Protein AF-A0A4Q2URG7-F1 (afdb_monomer_lite)

Structure (mmCIF, N/CA/C/O backbone):
data_AF-A0A4Q2URG7-F1
#
_entry.id   AF-A0A4Q2URG7-F1
#
loop_
_atom_site.group_PDB
_atom_site.id
_atom_site.type_symbol
_atom_site.label_atom_id
_atom_site.label_alt_id
_atom_site.label_comp_id
_atom_site.label_asym_id
_atom_site.label_entity_id
_atom_site.label_seq_id
_atom_site.pdbx_PDB_ins_code
_atom_site.Cartn_x
_atom_site.Cartn_y
_atom_site.Cartn_z
_atom_site.occupancy
_atom_site.B_iso_or_equiv
_atom_site.auth_seq_id
_atom_site.auth_comp_id
_atom_site.auth_asym_id
_atom_site.auth_atom_id
_atom_site.pdbx_PDB_model_num
ATOM 1 N N . MET A 1 1 ? 19.816 14.608 73.045 1.00 40.72 1 MET A N 1
ATOM 2 C CA . MET A 1 1 ? 19.008 15.229 71.976 1.00 40.72 1 MET A CA 1
ATOM 3 C C . MET A 1 1 ? 19.122 14.355 70.738 1.00 40.72 1 MET A C 1
ATOM 5 O O . MET A 1 1 ? 20.159 14.376 70.093 1.00 40.72 1 MET A O 1
ATOM 9 N N . THR A 1 2 ? 18.109 13.539 70.454 1.00 40.75 2 THR A N 1
ATOM 10 C CA . THR A 1 2 ? 17.914 12.927 69.133 1.00 40.75 2 THR A CA 1
ATOM 11 C C . THR A 1 2 ? 16.862 13.770 68.406 1.00 40.75 2 THR A C 1
ATOM 13 O O . THR A 1 2 ? 15.849 14.147 68.989 1.00 40.75 2 THR A O 1
ATOM 16 N N . LEU A 1 3 ? 17.168 14.179 67.174 1.00 52.75 3 LEU A N 1
ATOM 17 C CA . LEU A 1 3 ? 16.535 15.287 66.443 1.00 52.75 3 LEU A CA 1
ATOM 18 C C . LEU A 1 3 ? 15.201 14.921 65.756 1.00 52.75 3 LEU A C 1
ATOM 20 O O . LEU A 1 3 ? 14.764 15.618 64.849 1.00 52.75 3 LEU A O 1
ATOM 24 N N . ASN A 1 4 ? 14.522 13.849 66.160 1.00 54.97 4 ASN A N 1
ATOM 25 C CA . ASN A 1 4 ? 13.266 13.445 65.527 1.00 54.97 4 ASN A CA 1
ATOM 26 C C . ASN A 1 4 ? 12.273 13.011 66.607 1.00 54.97 4 ASN A C 1
ATOM 28 O O . ASN A 1 4 ? 12.311 11.885 67.096 1.00 54.97 4 ASN A O 1
ATOM 32 N N . GLY A 1 5 ? 11.403 13.945 66.994 1.00 55.88 5 GLY A N 1
ATOM 33 C CA . GLY A 1 5 ? 10.311 13.721 67.933 1.00 55.88 5 GLY A CA 1
ATOM 34 C C . GLY A 1 5 ? 9.195 12.887 67.313 1.00 55.88 5 GLY A C 1
ATOM 35 O O . GLY A 1 5 ? 8.235 13.441 66.790 1.00 55.88 5 GLY A O 1
ATOM 36 N N . TYR A 1 6 ? 9.312 11.566 67.408 1.00 57.25 6 TYR A N 1
ATOM 37 C CA . TYR A 1 6 ? 8.167 10.671 67.287 1.00 57.25 6 TYR A CA 1
ATOM 38 C C . TYR A 1 6 ? 7.712 10.264 68.686 1.00 57.25 6 TYR A C 1
ATOM 40 O O . TYR A 1 6 ? 8.489 9.737 69.483 1.00 57.25 6 TYR A O 1
ATOM 48 N N . ALA A 1 7 ? 6.452 10.564 68.992 1.00 55.00 7 ALA A N 1
ATOM 49 C CA . ALA A 1 7 ? 5.766 10.005 70.141 1.00 55.00 7 ALA A CA 1
ATOM 50 C C . ALA A 1 7 ? 5.649 8.491 69.932 1.00 55.00 7 ALA A C 1
ATOM 52 O O . ALA A 1 7 ? 5.245 8.043 68.859 1.00 55.00 7 ALA A O 1
ATOM 53 N N . ASN A 1 8 ? 6.033 7.718 70.946 1.00 54.28 8 ASN A N 1
ATOM 54 C CA . ASN A 1 8 ? 5.824 6.277 70.978 1.00 54.28 8 ASN A CA 1
ATOM 55 C C . ASN A 1 8 ? 4.315 6.036 71.103 1.00 54.28 8 ASN A C 1
ATOM 57 O O . ASN A 1 8 ? 3.786 6.010 72.213 1.00 54.28 8 ASN A O 1
ATOM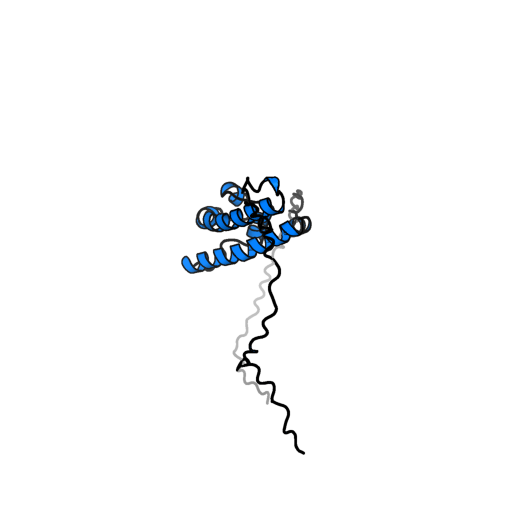 61 N N . ASP A 1 9 ? 3.619 5.958 69.970 1.00 57.19 9 ASP A N 1
ATOM 62 C CA . ASP A 1 9 ? 2.229 5.526 69.952 1.00 57.19 9 ASP A CA 1
ATOM 63 C C . ASP A 1 9 ? 2.206 4.034 70.297 1.00 57.19 9 ASP A C 1
ATOM 65 O O . ASP A 1 9 ? 2.971 3.242 69.741 1.00 57.19 9 ASP A O 1
ATOM 69 N N . GLY A 1 10 ? 1.403 3.680 71.296 1.00 56.03 10 GLY A N 1
ATOM 70 C CA . GLY A 1 10 ? 1.386 2.383 71.973 1.00 56.03 10 GLY A CA 1
ATOM 71 C C . GLY A 1 10 ? 0.781 1.259 71.137 1.00 56.03 10 GLY A C 1
ATOM 72 O O . GLY A 1 10 ? -0.077 0.528 71.622 1.00 56.03 10 GLY A O 1
ATOM 73 N N . PHE A 1 11 ? 1.218 1.102 69.891 1.00 46.59 11 PHE A N 1
ATOM 74 C CA . PHE A 1 11 ? 0.839 -0.015 69.040 1.00 46.59 11 PHE A CA 1
ATOM 75 C C . PHE A 1 11 ? 1.787 -1.195 69.282 1.00 46.59 11 PHE A C 1
ATOM 77 O O . PHE A 1 11 ? 2.662 -1.510 68.478 1.00 46.59 11 PHE A O 1
ATOM 84 N N . MET A 1 12 ? 1.625 -1.840 70.438 1.00 59.09 12 MET A N 1
ATOM 85 C CA . MET A 1 12 ? 2.070 -3.220 70.609 1.00 59.09 12 MET A CA 1
ATOM 86 C C . MET A 1 12 ? 1.059 -4.112 69.887 1.00 59.09 12 MET A C 1
ATOM 88 O O . MET A 1 12 ? -0.036 -4.349 70.394 1.00 59.09 12 MET A O 1
ATOM 92 N N . VAL A 1 13 ? 1.418 -4.593 68.695 1.00 58.19 13 VAL A N 1
ATOM 93 C CA . VAL A 1 13 ? 0.766 -5.779 68.130 1.00 58.19 13 VAL A CA 1
ATOM 94 C C . VAL A 1 13 ? 1.187 -6.940 69.010 1.00 58.19 13 VAL A C 1
ATOM 96 O O . VAL A 1 13 ? 2.374 -7.243 69.110 1.00 58.19 13 VAL A O 1
ATOM 99 N N . HIS A 1 14 ? 0.221 -7.535 69.699 1.00 52.78 14 HIS A N 1
ATOM 100 C CA . HIS A 1 14 ? 0.425 -8.799 70.379 1.00 52.78 14 HIS A CA 1
ATOM 101 C C . HIS A 1 14 ? 0.690 -9.840 69.291 1.00 52.78 14 HIS A C 1
ATOM 103 O O . HIS A 1 14 ? -0.207 -10.124 68.498 1.00 52.78 14 HIS A O 1
ATOM 109 N N . ASP A 1 15 ? 1.922 -10.341 69.218 1.00 56.88 15 ASP A N 1
ATOM 110 C CA . ASP A 1 15 ? 2.226 -11.511 68.404 1.00 56.88 15 ASP A CA 1
ATOM 111 C C . ASP A 1 15 ? 1.505 -12.682 69.070 1.00 56.88 15 ASP A C 1
ATOM 113 O O . ASP A 1 15 ? 1.796 -13.091 70.194 1.00 56.88 15 ASP A O 1
ATOM 117 N N . ASN A 1 16 ? 0.395 -13.038 68.452 1.00 48.81 16 ASN A N 1
ATOM 118 C CA . ASN A 1 16 ? -0.461 -14.142 68.802 1.00 48.81 16 ASN A CA 1
ATOM 119 C C . ASN A 1 16 ? 0.103 -15.330 68.020 1.00 48.81 16 ASN A C 1
ATOM 121 O O . ASN A 1 16 ? -0.027 -15.377 66.798 1.00 48.81 16 ASN A O 1
ATOM 125 N N . GLU A 1 17 ? 0.790 -16.212 68.742 1.00 55.56 17 GLU A N 1
ATOM 126 C CA . GLU A 1 17 ? 1.280 -17.503 68.273 1.00 55.56 17 GLU A CA 1
ATOM 127 C C . GLU A 1 17 ? 0.101 -18.387 67.839 1.00 55.56 17 GLU A C 1
ATOM 129 O O . GLU A 1 17 ? -0.375 -19.228 68.599 1.00 55.56 17 GLU A O 1
ATOM 134 N N . ASP A 1 18 ? -0.348 -18.220 66.599 1.00 55.59 18 ASP A N 1
ATOM 135 C CA . ASP A 1 18 ? -1.142 -19.224 65.904 1.00 55.59 18 ASP A CA 1
ATOM 136 C C . ASP A 1 18 ? -0.203 -19.965 64.943 1.00 55.59 18 ASP A C 1
ATOM 138 O O . ASP A 1 18 ? 0.069 -19.529 63.821 1.00 55.59 18 ASP A O 1
ATOM 142 N N . GLU A 1 19 ? 0.334 -21.096 65.414 1.00 60.06 19 GLU A N 1
ATOM 143 C CA . GLU A 1 19 ? 0.993 -22.117 64.595 1.00 60.06 19 GLU A CA 1
ATOM 144 C C . GLU A 1 19 ? -0.033 -22.762 63.643 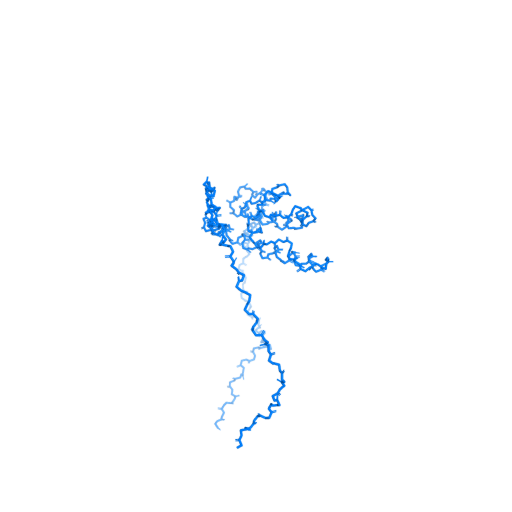1.00 60.06 19 GLU A C 1
ATOM 146 O O . GLU A 1 19 ? -0.425 -23.922 63.785 1.00 60.06 19 GLU A O 1
ATOM 151 N N . GLU A 1 20 ? -0.509 -22.002 62.658 1.00 55.84 20 GLU A N 1
ATOM 152 C CA . GLU A 1 20 ? -1.326 -22.533 61.576 1.00 55.84 20 GLU A CA 1
ATOM 153 C C . GLU A 1 20 ? -0.383 -23.188 60.557 1.00 55.84 20 GLU A C 1
ATOM 155 O O . GLU A 1 20 ? 0.242 -22.541 59.714 1.00 55.84 20 GLU A O 1
ATOM 160 N N . ALA A 1 21 ? -0.219 -24.504 60.706 1.00 64.25 21 ALA A N 1
ATOM 161 C CA . ALA A 1 21 ? 0.510 -25.361 59.785 1.00 64.25 21 ALA A CA 1
ATOM 162 C C . ALA A 1 21 ? -0.044 -25.192 58.360 1.00 64.25 21 ALA A C 1
ATOM 164 O O . ALA A 1 21 ? -1.065 -25.774 57.996 1.00 64.25 21 ALA A O 1
ATOM 165 N N . ILE A 1 22 ? 0.636 -24.375 57.555 1.00 54.75 22 ILE A N 1
ATOM 166 C CA . ILE A 1 22 ? 0.357 -24.225 56.130 1.00 54.75 22 ILE A CA 1
ATOM 167 C C . ILE A 1 22 ? 0.604 -25.565 55.431 1.00 54.75 22 ILE A C 1
ATOM 169 O O . ILE A 1 22 ? 1.737 -26.025 55.298 1.00 54.75 22 ILE A O 1
ATOM 173 N N . GLU A 1 23 ? -0.479 -26.214 55.018 1.00 67.75 23 GLU A N 1
ATOM 174 C CA . GLU A 1 23 ? -0.438 -27.438 54.224 1.00 67.75 23 GLU A CA 1
ATOM 175 C C . GLU A 1 23 ? 0.336 -27.163 52.920 1.00 67.75 23 GLU A C 1
ATOM 177 O O . GLU A 1 23 ? 0.052 -26.205 52.195 1.00 67.75 23 GLU A O 1
ATOM 182 N N . GLU A 1 24 ? 1.378 -27.957 52.669 1.00 66.38 24 GLU A N 1
ATOM 183 C CA . GLU A 1 24 ? 2.316 -27.759 51.563 1.00 66.38 24 GLU A CA 1
ATOM 184 C C . GLU A 1 24 ? 1.577 -27.815 50.214 1.00 66.38 24 GLU A C 1
ATOM 186 O O . GLU A 1 24 ? 0.847 -28.764 49.916 1.00 66.38 24 GLU A O 1
ATOM 191 N N . LEU A 1 25 ? 1.735 -26.762 49.404 1.00 66.06 25 LEU A N 1
ATOM 192 C CA . LEU A 1 25 ? 1.061 -26.624 48.112 1.00 66.06 25 LEU A CA 1
ATOM 193 C C . LEU A 1 25 ? 1.416 -27.797 47.177 1.00 66.06 25 LEU A C 1
ATOM 195 O O . LEU A 1 25 ? 2.572 -28.223 47.146 1.00 66.06 25 LEU A O 1
ATOM 199 N N . PRO A 1 26 ? 0.464 -28.300 46.367 1.00 67.19 26 PRO A N 1
ATOM 200 C CA . PRO A 1 26 ? 0.730 -29.409 45.460 1.00 67.19 26 PRO A CA 1
ATOM 201 C C . PRO A 1 26 ? 1.806 -29.038 44.435 1.00 67.19 26 PRO A C 1
ATOM 203 O O . PRO A 1 26 ? 1.732 -27.992 43.786 1.00 67.19 26 PRO A O 1
ATOM 206 N N . ASP A 1 27 ? 2.777 -29.939 44.274 1.00 66.06 27 ASP A N 1
ATOM 207 C CA . ASP A 1 27 ? 3.917 -29.775 43.376 1.00 66.06 27 ASP A CA 1
ATOM 208 C C . ASP A 1 27 ? 3.448 -29.499 41.937 1.00 66.06 27 ASP A C 1
ATOM 210 O O . ASP A 1 27 ? 2.611 -30.211 41.363 1.00 66.06 27 ASP A O 1
ATOM 214 N N . HIS A 1 28 ? 3.950 -28.406 41.362 1.00 61.78 28 HIS A N 1
ATOM 215 C CA . HIS A 1 28 ? 3.511 -27.906 40.068 1.00 61.78 28 HIS A CA 1
ATOM 216 C C . HIS A 1 28 ? 3.974 -28.851 38.962 1.00 61.78 28 HIS A C 1
ATOM 218 O O . HIS A 1 28 ? 5.104 -28.788 38.482 1.00 61.78 28 HIS A O 1
ATOM 224 N N . GLN A 1 29 ? 3.061 -29.702 38.50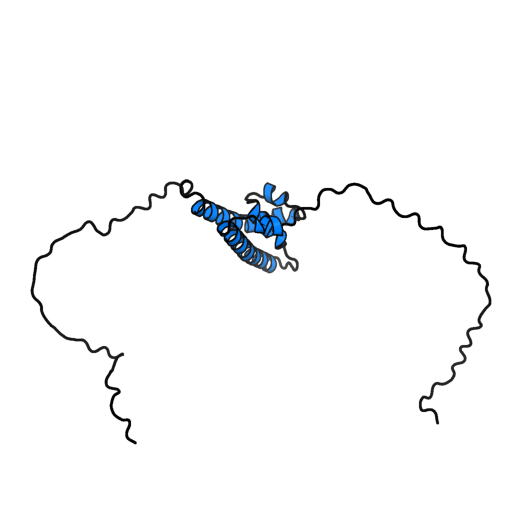0 1.00 66.88 29 GLN A N 1
ATOM 225 C CA . GLN A 1 29 ? 3.291 -30.542 37.337 1.00 66.88 29 GLN A CA 1
ATOM 226 C C . GLN A 1 29 ? 3.627 -29.646 36.125 1.00 66.88 29 GLN A C 1
ATOM 228 O O . GLN A 1 29 ? 2.792 -28.828 35.722 1.00 66.88 29 GLN A O 1
ATOM 233 N N . PRO A 1 30 ? 4.827 -29.756 35.521 1.00 64.06 30 PRO A N 1
ATOM 234 C CA . PRO A 1 30 ? 5.195 -28.899 34.407 1.00 64.06 30 PRO A CA 1
ATOM 235 C C . PRO A 1 30 ? 4.259 -29.177 33.230 1.00 64.06 30 PRO A C 1
ATOM 237 O O . PRO A 1 30 ? 4.114 -30.315 32.772 1.00 64.06 30 PRO A O 1
ATOM 240 N N . LEU A 1 31 ? 3.608 -28.117 32.747 1.00 60.59 31 LEU A N 1
ATOM 241 C CA . LEU A 1 31 ? 2.784 -28.144 31.546 1.00 60.59 31 LEU A CA 1
ATOM 242 C C . LEU A 1 31 ? 3.619 -28.723 30.400 1.00 60.59 31 LEU A C 1
ATOM 244 O O . LEU A 1 31 ? 4.608 -28.129 29.971 1.00 60.59 31 LEU A O 1
ATOM 248 N N . LYS A 1 32 ? 3.219 -29.903 29.912 1.00 63.94 32 LYS A N 1
ATOM 249 C CA . LYS A 1 32 ? 3.792 -30.511 28.709 1.00 63.94 32 LYS A CA 1
ATOM 250 C C . LYS A 1 32 ? 3.706 -29.482 27.586 1.00 63.94 32 LYS A C 1
ATOM 252 O O . LYS A 1 32 ? 2.611 -29.062 27.211 1.00 63.94 32 LYS A O 1
ATOM 257 N N . SER A 1 33 ? 4.859 -29.066 27.073 1.00 62.81 33 SER A N 1
ATOM 258 C CA . SER A 1 33 ? 4.933 -28.154 25.940 1.00 62.81 33 SER A CA 1
ATOM 259 C C . SER A 1 33 ? 4.173 -28.768 24.759 1.00 62.81 33 SER A C 1
ATOM 261 O O . SER A 1 33 ? 4.375 -29.948 24.448 1.00 62.81 33 SER A O 1
ATOM 263 N N . PRO A 1 34 ? 3.269 -28.025 24.093 1.00 60.09 34 PRO A N 1
ATOM 264 C CA . PRO A 1 34 ? 2.647 -28.524 22.881 1.00 60.09 34 PRO A CA 1
ATOM 265 C C . PRO A 1 34 ? 3.734 -28.700 21.818 1.00 60.09 34 PRO A C 1
ATOM 267 O O . PRO A 1 34 ? 4.217 -27.747 21.208 1.00 60.09 34 PRO A O 1
ATOM 270 N N . SER A 1 35 ? 4.126 -29.957 21.613 1.00 65.12 35 SER A N 1
ATOM 271 C CA . SER A 1 35 ? 4.922 -30.410 20.479 1.00 65.12 35 SER A CA 1
ATOM 272 C C . SER A 1 35 ? 4.098 -30.244 19.206 1.00 65.12 35 SER A C 1
ATOM 274 O O . SER A 1 35 ? 3.352 -31.124 18.776 1.00 65.12 35 SER A O 1
ATOM 276 N N . ARG A 1 36 ? 4.200 -29.057 18.624 1.00 58.62 36 ARG A N 1
ATOM 277 C CA . ARG A 1 36 ? 4.094 -28.825 17.188 1.00 58.62 36 ARG A CA 1
ATOM 278 C C . ARG A 1 36 ? 4.642 -27.434 16.961 1.00 58.62 36 ARG A C 1
ATOM 280 O O . ARG A 1 36 ? 3.997 -26.460 17.319 1.00 58.62 36 ARG A O 1
ATOM 287 N N . SER A 1 37 ? 5.835 -27.346 16.395 1.00 59.44 37 SER A N 1
ATOM 288 C CA . SER A 1 37 ? 6.295 -26.138 15.731 1.00 59.44 37 SER A CA 1
ATOM 289 C C . SER A 1 37 ? 5.646 -26.108 14.343 1.00 59.44 37 SER A C 1
ATOM 291 O O . SER A 1 37 ? 6.049 -26.872 13.464 1.00 59.44 37 SER A O 1
ATOM 293 N N . PRO A 1 38 ? 4.641 -25.253 14.075 1.00 59.00 38 PRO A N 1
ATOM 294 C CA . PRO A 1 38 ? 4.528 -24.732 12.724 1.00 59.00 38 PRO A CA 1
ATOM 295 C C . PRO A 1 38 ? 5.834 -23.973 12.482 1.00 59.00 38 PRO A C 1
ATOM 297 O O . PRO A 1 38 ? 6.269 -23.222 13.358 1.00 59.00 38 PRO A O 1
ATOM 300 N N . GLY A 1 39 ? 6.497 -24.217 11.350 1.00 55.53 39 GLY A N 1
ATOM 301 C CA . GLY A 1 39 ? 7.721 -23.502 10.993 1.00 55.53 39 GLY A CA 1
ATOM 302 C C . GLY A 1 39 ? 7.564 -22.009 11.279 1.00 55.53 39 GLY A C 1
ATOM 303 O O . GLY A 1 39 ? 6.508 -21.437 10.998 1.00 55.53 39 GLY A O 1
ATOM 304 N N . LEU A 1 40 ? 8.581 -21.422 11.918 1.00 61.09 40 LEU A N 1
ATOM 305 C CA . LEU A 1 40 ? 8.608 -20.005 12.275 1.00 61.09 40 LEU A CA 1
ATOM 306 C C . LEU A 1 40 ? 8.086 -19.186 11.086 1.00 61.09 40 LEU A C 1
ATOM 308 O O . LEU A 1 40 ? 8.587 -19.381 9.975 1.00 61.09 40 LEU A O 1
ATOM 312 N N . PRO A 1 41 ? 7.079 -18.313 11.276 1.00 58.03 41 PRO A N 1
ATOM 313 C CA . PRO A 1 41 ? 6.608 -17.469 10.192 1.00 58.03 41 PRO A CA 1
ATOM 314 C C . PRO A 1 41 ? 7.808 -16.694 9.652 1.00 58.03 41 PRO A C 1
ATOM 316 O O . PRO A 1 41 ? 8.501 -16.017 10.417 1.00 58.03 41 PRO A O 1
ATOM 319 N N . ILE A 1 42 ? 8.077 -16.849 8.351 1.00 57.94 42 ILE A N 1
ATOM 320 C CA . ILE A 1 42 ? 9.176 -16.155 7.683 1.00 57.94 42 ILE A CA 1
ATOM 321 C C . ILE A 1 42 ? 8.993 -14.669 7.998 1.00 57.94 42 ILE A C 1
ATOM 323 O O . ILE A 1 42 ? 7.913 -14.120 7.748 1.00 57.94 42 ILE A O 1
ATOM 327 N N . PRO A 1 43 ? 9.985 -14.014 8.620 1.00 63.94 43 PRO A N 1
ATOM 328 C CA . PRO A 1 43 ? 9.843 -12.612 8.938 1.00 63.94 43 PRO A CA 1
ATOM 329 C C . PRO A 1 43 ? 9.683 -11.864 7.616 1.00 63.94 43 PRO A C 1
ATOM 331 O O . PRO A 1 43 ? 10.484 -12.028 6.705 1.00 63.94 43 PRO A O 1
ATOM 334 N N . ILE A 1 44 ? 8.664 -11.018 7.511 1.00 63.75 44 ILE A N 1
ATOM 335 C CA . ILE A 1 44 ? 8.407 -10.176 6.329 1.00 63.75 44 ILE A CA 1
ATOM 336 C C . ILE A 1 44 ? 9.632 -9.347 5.893 1.00 63.75 44 ILE A C 1
ATOM 338 O O . ILE A 1 44 ? 9.745 -8.941 4.743 1.00 63.75 44 ILE A O 1
ATOM 342 N N . SER A 1 45 ? 10.576 -9.106 6.808 1.00 60.94 45 SER A N 1
ATOM 343 C CA . SER A 1 45 ? 11.848 -8.448 6.521 1.00 60.94 45 SER A CA 1
ATOM 344 C C . SER A 1 45 ? 12.814 -9.319 5.715 1.00 60.94 45 SER A C 1
ATOM 346 O O . SER A 1 45 ? 13.690 -8.764 5.064 1.00 60.94 45 SER A O 1
ATOM 348 N N . ALA A 1 46 ? 12.680 -10.647 5.748 1.00 62.34 46 ALA A N 1
ATOM 349 C CA . ALA A 1 46 ? 13.387 -11.559 4.854 1.00 62.34 46 ALA A CA 1
ATOM 350 C C . ALA A 1 46 ? 12.778 -11.515 3.448 1.00 62.34 46 ALA A C 1
ATOM 352 O O . ALA A 1 46 ? 13.518 -11.312 2.494 1.00 62.34 46 ALA A O 1
ATOM 353 N N . GLU A 1 47 ? 11.443 -11.548 3.325 1.00 66.50 47 GLU A N 1
ATOM 354 C CA . GLU A 1 47 ? 10.785 -11.381 2.018 1.00 66.50 47 GLU A CA 1
ATOM 355 C C . GLU A 1 47 ? 11.165 -10.047 1.363 1.00 66.50 47 GLU A C 1
ATOM 357 O O . GLU A 1 47 ? 11.449 -10.018 0.176 1.00 66.50 47 GLU A O 1
ATOM 362 N N . LEU A 1 48 ? 11.262 -8.952 2.128 1.00 66.81 48 LEU A N 1
ATOM 363 C CA . LEU A 1 48 ? 11.725 -7.658 1.608 1.00 66.81 48 LEU A CA 1
ATOM 364 C C . LEU A 1 48 ? 13.183 -7.653 1.121 1.00 66.81 48 LEU A C 1
ATOM 366 O O . LEU A 1 48 ? 13.524 -6.842 0.259 1.00 66.81 48 LEU A O 1
ATOM 370 N N . LYS A 1 49 ? 14.049 -8.498 1.691 1.00 68.44 49 LYS A N 1
ATOM 371 C CA . LYS A 1 49 ? 15.471 -8.577 1.318 1.00 68.44 49 LYS A CA 1
ATOM 372 C C . LYS A 1 49 ? 15.689 -9.337 0.015 1.00 68.44 49 LYS A C 1
ATOM 374 O O . LYS A 1 49 ? 16.624 -9.004 -0.703 1.00 68.44 49 LYS A O 1
ATOM 379 N N . ASP A 1 50 ? 14.808 -10.282 -0.296 1.00 76.75 50 ASP A N 1
ATOM 380 C CA . ASP A 1 50 ? 14.889 -11.103 -1.508 1.00 76.75 50 ASP A CA 1
ATOM 381 C C . ASP A 1 50 ? 14.258 -10.419 -2.739 1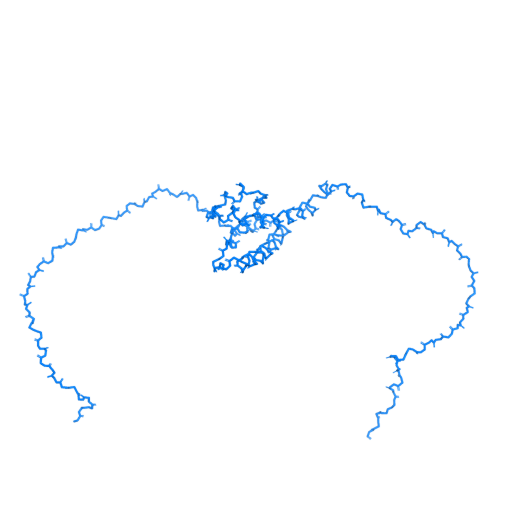.00 76.75 50 ASP A C 1
ATOM 383 O O . ASP A 1 50 ? 14.322 -10.937 -3.854 1.00 76.75 50 ASP A O 1
ATOM 387 N N . LEU A 1 51 ? 13.644 -9.242 -2.565 1.00 80.44 51 LEU A N 1
ATOM 388 C CA . LEU A 1 51 ? 13.022 -8.492 -3.657 1.00 80.44 51 LEU A CA 1
ATOM 389 C C . LEU A 1 51 ? 14.055 -7.714 -4.473 1.00 80.44 51 LEU A C 1
ATOM 391 O O . LEU A 1 51 ? 15.001 -7.134 -3.940 1.00 80.44 51 LEU A O 1
ATOM 395 N N . ASN A 1 52 ? 13.800 -7.628 -5.782 1.00 85.50 52 ASN A N 1
ATOM 396 C CA . ASN A 1 52 ? 14.563 -6.780 -6.694 1.00 85.50 52 ASN A CA 1
ATOM 397 C C . ASN A 1 52 ? 14.593 -5.321 -6.192 1.00 85.50 52 ASN A C 1
ATOM 399 O O . ASN A 1 52 ? 13.596 -4.823 -5.665 1.00 85.50 52 ASN A O 1
ATOM 403 N N . GLU A 1 53 ? 15.703 -4.617 -6.403 1.00 89.00 53 GLU A N 1
ATOM 404 C CA . GLU A 1 53 ? 15.931 -3.249 -5.920 1.00 89.00 53 GLU A CA 1
ATOM 405 C C . GLU A 1 53 ? 14.803 -2.286 -6.316 1.00 89.00 53 GLU A C 1
ATOM 407 O O . GLU A 1 53 ? 14.213 -1.631 -5.459 1.00 89.00 53 GLU A O 1
ATOM 412 N N . ILE A 1 54 ? 14.404 -2.305 -7.590 1.00 89.06 54 ILE A N 1
ATOM 413 C CA . ILE A 1 54 ? 13.297 -1.484 -8.103 1.00 89.06 54 ILE A CA 1
ATOM 414 C C . ILE A 1 54 ? 11.981 -1.820 -7.385 1.00 89.06 54 ILE A C 1
ATOM 416 O O . ILE A 1 54 ? 11.185 -0.937 -7.068 1.00 89.06 54 ILE A O 1
ATOM 420 N N . HIS A 1 55 ? 11.733 -3.104 -7.108 1.00 90.75 55 HIS A N 1
ATOM 421 C CA . HIS A 1 55 ? 10.530 -3.520 -6.394 1.00 90.75 55 HIS A CA 1
ATOM 422 C C . HIS A 1 55 ? 10.543 -3.000 -4.950 1.00 90.75 55 HIS A C 1
ATOM 424 O O . HIS A 1 55 ? 9.531 -2.483 -4.481 1.00 90.75 55 HIS A O 1
ATOM 430 N N . ARG A 1 56 ? 11.689 -3.074 -4.262 1.00 92.12 56 ARG A N 1
ATOM 431 C CA . ARG A 1 56 ? 11.863 -2.547 -2.902 1.00 92.12 56 ARG A CA 1
ATOM 432 C C . ARG A 1 56 ? 11.586 -1.044 -2.835 1.00 92.12 56 ARG A C 1
ATOM 434 O O . ARG A 1 56 ? 10.869 -0.601 -1.937 1.00 92.12 56 ARG A O 1
ATOM 441 N N . ASP A 1 57 ? 12.085 -0.270 -3.792 1.00 92.19 57 ASP A N 1
ATOM 442 C CA . ASP A 1 57 ? 11.861 1.180 -3.830 1.00 92.19 57 ASP A CA 1
ATOM 443 C C . ASP A 1 57 ? 10.393 1.534 -4.083 1.00 92.19 57 ASP A C 1
ATOM 445 O O . ASP A 1 57 ? 9.835 2.423 -3.431 1.00 92.19 57 ASP A O 1
ATOM 449 N N . ILE A 1 58 ? 9.733 0.782 -4.961 1.00 93.12 58 ILE A N 1
ATOM 450 C CA . ILE A 1 58 ? 8.299 0.913 -5.234 1.00 93.12 58 ILE A CA 1
ATOM 451 C C . ILE A 1 58 ? 7.470 0.558 -3.993 1.00 93.12 58 ILE A C 1
ATOM 453 O O . ILE A 1 58 ? 6.545 1.298 -3.653 1.00 93.12 58 ILE A O 1
ATOM 457 N N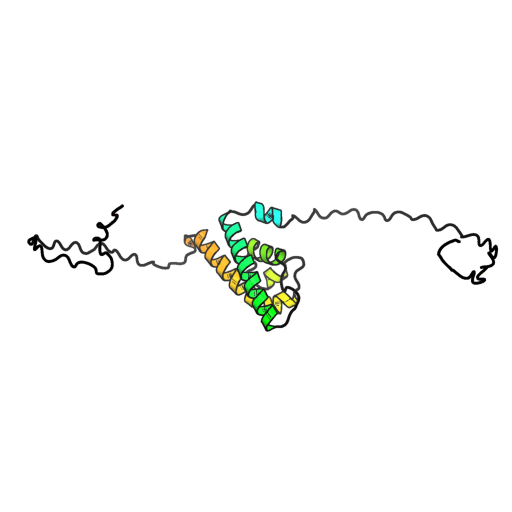 . VAL A 1 59 ? 7.819 -0.513 -3.273 1.00 94.06 59 VAL A N 1
ATOM 458 C CA . VAL A 1 59 ? 7.180 -0.887 -1.998 1.00 94.06 59 VAL A CA 1
ATOM 459 C C . VAL A 1 59 ? 7.357 0.222 -0.958 1.00 94.06 59 VAL A C 1
ATOM 461 O O . VAL A 1 59 ? 6.379 0.650 -0.344 1.00 94.06 59 VAL A O 1
ATOM 464 N N . ASN A 1 60 ? 8.573 0.748 -0.792 1.00 94.44 60 ASN A N 1
ATOM 465 C CA . ASN A 1 60 ? 8.857 1.840 0.144 1.00 94.44 60 ASN A CA 1
ATOM 466 C C . ASN A 1 60 ? 8.083 3.121 -0.209 1.00 94.44 60 ASN A C 1
ATOM 468 O O . ASN A 1 60 ? 7.551 3.800 0.676 1.00 94.44 60 ASN A O 1
ATOM 472 N N . GLY A 1 61 ? 7.995 3.443 -1.502 1.00 95.00 61 GLY A N 1
ATOM 473 C CA . GLY A 1 61 ? 7.183 4.545 -2.009 1.00 95.00 61 GLY A CA 1
ATOM 474 C C . GLY A 1 61 ? 5.706 4.365 -1.666 1.00 95.00 61 GLY A C 1
ATOM 475 O O . GLY A 1 61 ? 5.105 5.265 -1.074 1.00 95.00 61 GLY A O 1
ATOM 476 N N . PHE A 1 62 ? 5.158 3.182 -1.952 1.00 96.12 62 PHE A N 1
ATOM 477 C CA . PHE A 1 62 ? 3.775 2.844 -1.633 1.00 96.12 62 PHE A CA 1
ATOM 478 C C . PHE A 1 62 ? 3.486 2.987 -0.137 1.00 96.12 62 PHE A C 1
ATOM 480 O O . PHE A 1 62 ? 2.508 3.632 0.226 1.00 96.12 62 PHE A O 1
ATOM 487 N N . VAL A 1 63 ? 4.331 2.431 0.738 1.00 96.25 63 VAL A N 1
ATOM 488 C CA . VAL A 1 63 ? 4.124 2.487 2.197 1.00 96.25 63 VAL A CA 1
ATOM 489 C C . VAL A 1 63 ? 4.085 3.934 2.689 1.00 96.25 63 VAL A C 1
ATOM 491 O O . VAL A 1 63 ? 3.225 4.289 3.498 1.00 96.25 63 VAL A O 1
ATOM 494 N N . ARG A 1 64 ? 4.978 4.791 2.182 1.00 96.50 64 ARG A N 1
ATOM 495 C CA . ARG A 1 64 ? 5.007 6.216 2.534 1.00 96.50 64 ARG A CA 1
ATOM 496 C C . ARG A 1 64 ? 3.733 6.935 2.089 1.00 96.50 64 ARG A C 1
ATOM 498 O O . ARG A 1 64 ? 3.145 7.660 2.888 1.00 96.50 64 ARG A O 1
ATOM 505 N N . GLU A 1 65 ? 3.290 6.729 0.850 1.00 96.06 65 GLU A N 1
ATOM 506 C CA . GLU A 1 65 ? 2.064 7.362 0.347 1.00 96.06 65 GLU A CA 1
ATOM 507 C C . GLU A 1 65 ? 0.812 6.823 1.056 1.00 96.06 65 GLU A C 1
ATOM 509 O O . GLU A 1 65 ? -0.065 7.596 1.445 1.00 96.06 65 GLU A O 1
ATOM 514 N N . ALA A 1 66 ? 0.751 5.513 1.297 1.00 95.50 66 ALA A N 1
ATOM 515 C CA . ALA A 1 66 ? -0.346 4.868 2.007 1.00 95.50 66 ALA A CA 1
ATOM 516 C C . ALA A 1 66 ? -0.485 5.403 3.437 1.00 95.50 66 ALA A C 1
ATOM 518 O O . ALA A 1 66 ? -1.600 5.723 3.840 1.00 95.50 66 ALA A O 1
ATOM 519 N N . LYS A 1 67 ? 0.623 5.611 4.164 1.00 95.06 67 LYS A N 1
ATOM 520 C CA . LYS A 1 67 ? 0.611 6.260 5.489 1.00 95.06 67 LYS A CA 1
ATOM 521 C C . LYS A 1 67 ? 0.032 7.678 5.438 1.00 95.06 67 LYS A C 1
ATOM 523 O O . LYS A 1 67 ? -0.721 8.071 6.325 1.00 95.06 67 LYS A O 1
ATOM 528 N N . VAL A 1 68 ? 0.338 8.453 4.395 1.00 95.19 68 VAL A N 1
ATOM 529 C CA . VAL A 1 68 ? -0.225 9.806 4.215 1.00 95.19 68 VAL A CA 1
ATOM 530 C C . VAL A 1 68 ? -1.728 9.751 3.919 1.00 95.19 68 VAL A C 1
ATOM 532 O O . VAL A 1 68 ? -2.496 10.551 4.462 1.00 95.19 68 VAL A O 1
ATOM 535 N N . ALA A 1 69 ? -2.163 8.814 3.073 1.00 93.75 69 ALA A N 1
ATOM 536 C CA . ALA A 1 69 ? -3.579 8.604 2.776 1.00 93.75 69 ALA A CA 1
ATOM 537 C C . ALA A 1 69 ? -4.349 8.154 4.027 1.00 93.75 69 ALA A C 1
ATOM 539 O O . ALA A 1 69 ? -5.387 8.725 4.361 1.00 93.75 69 ALA A O 1
ATOM 540 N N . GLU A 1 70 ? -3.794 7.196 4.763 1.00 93.81 70 GLU A N 1
ATOM 541 C CA . GLU A 1 70 ? -4.317 6.709 6.033 1.00 93.81 70 GLU A CA 1
ATOM 542 C C . GLU A 1 70 ? -4.473 7.841 7.051 1.00 93.81 70 GLU A C 1
ATOM 544 O O . GLU A 1 70 ? -5.540 8.005 7.641 1.00 93.81 70 GLU A O 1
ATOM 549 N N . GLU A 1 71 ? -3.448 8.677 7.205 1.00 93.94 71 GLU A N 1
ATOM 550 C CA . GLU A 1 71 ? -3.474 9.821 8.111 1.00 93.94 71 GLU A CA 1
ATOM 551 C C . GLU A 1 71 ? -4.576 10.823 7.740 1.00 93.94 71 GLU A C 1
ATOM 553 O O . GLU A 1 71 ? -5.272 11.354 8.611 1.00 93.94 71 GLU A O 1
ATOM 558 N N . LYS A 1 72 ? -4.798 11.061 6.442 1.00 93.81 72 LYS A N 1
ATOM 559 C CA . LYS A 1 72 ? -5.917 11.890 5.963 1.00 93.81 72 LYS A CA 1
ATOM 560 C C . LYS A 1 72 ? -7.271 11.307 6.364 1.00 93.81 72 LYS A C 1
ATOM 562 O O . LYS A 1 72 ? -8.146 12.058 6.804 1.00 93.81 72 LYS A O 1
ATOM 567 N N . ILE A 1 73 ? -7.450 9.996 6.223 1.00 92.50 73 ILE A N 1
ATOM 568 C CA . ILE A 1 73 ? -8.685 9.306 6.622 1.00 92.50 73 ILE A CA 1
ATOM 569 C C . ILE A 1 73 ? -8.867 9.405 8.135 1.00 92.50 73 ILE A C 1
ATOM 571 O O . ILE A 1 73 ? -9.950 9.757 8.606 1.00 92.50 73 ILE A O 1
ATOM 575 N N . ARG A 1 74 ? -7.792 9.156 8.886 1.00 93.56 74 ARG A N 1
ATOM 576 C CA . ARG A 1 74 ? -7.754 9.213 10.345 1.00 93.56 74 ARG A CA 1
ATOM 577 C C . ARG A 1 74 ? -8.209 10.580 10.855 1.00 93.56 74 ARG A C 1
ATOM 579 O O . ARG A 1 74 ? -9.133 10.644 11.663 1.00 93.56 74 ARG A O 1
ATOM 586 N N . LYS A 1 75 ? -7.656 11.666 10.298 1.00 94.06 75 LYS A N 1
ATOM 587 C CA . LYS A 1 75 ? -8.069 13.049 10.601 1.00 94.06 75 LYS A CA 1
ATOM 588 C C . LYS A 1 75 ? -9.536 13.304 10.260 1.00 94.06 75 LYS A C 1
ATOM 590 O O . LYS A 1 75 ? -10.267 13.826 11.094 1.00 94.06 75 LYS A O 1
ATOM 595 N N . ARG A 1 76 ? -9.990 12.899 9.067 1.00 92.94 76 ARG A N 1
ATOM 596 C CA . ARG A 1 76 ? -11.383 13.102 8.621 1.00 92.94 76 ARG A CA 1
ATOM 597 C C . ARG A 1 76 ? -12.397 12.372 9.508 1.00 92.94 76 ARG A C 1
ATOM 599 O O . ARG A 1 76 ? -13.508 12.855 9.688 1.00 92.94 76 ARG A O 1
ATOM 606 N N . LYS A 1 77 ? -12.034 11.193 10.017 1.00 90.44 77 LYS A N 1
ATOM 607 C CA . LYS A 1 77 ? -12.907 10.326 10.822 1.00 90.44 77 LYS A CA 1
ATOM 608 C C . LYS A 1 77 ? -12.713 10.492 12.334 1.00 90.44 77 LYS A C 1
ATOM 610 O O . LYS A 1 77 ? -13.414 9.830 13.090 1.00 90.44 77 LYS A O 1
ATOM 615 N N . GLY A 1 78 ? -11.783 11.341 12.777 1.00 91.06 78 GLY A N 1
ATOM 616 C CA . GLY A 1 78 ? -11.484 11.539 14.200 1.00 91.06 78 GLY A CA 1
ATOM 617 C C . GLY A 1 78 ? -10.901 10.300 14.890 1.00 91.06 78 GLY A C 1
ATOM 618 O O . GLY A 1 78 ? -11.052 10.137 16.099 1.00 91.06 78 GLY A O 1
ATOM 619 N N . LEU A 1 79 ? -10.259 9.406 14.136 1.00 90.94 79 LEU A N 1
ATOM 620 C CA . LEU A 1 79 ? -9.694 8.172 14.678 1.00 90.94 79 LEU A CA 1
ATOM 621 C C . LEU A 1 79 ? -8.340 8.459 15.340 1.00 90.94 79 LEU A C 1
ATOM 623 O O . LEU A 1 79 ? -7.565 9.287 14.873 1.00 90.94 79 LEU A O 1
ATOM 627 N N . ARG A 1 80 ? -8.033 7.775 16.445 1.00 89.38 80 ARG A N 1
ATOM 628 C CA . ARG A 1 80 ? -6.732 7.919 17.127 1.00 89.38 80 ARG A CA 1
ATOM 629 C C . ARG A 1 80 ? -5.742 6.835 16.727 1.00 89.38 80 ARG A C 1
ATOM 631 O O . ARG A 1 80 ? -4.558 7.130 16.591 1.00 89.38 80 ARG A O 1
ATOM 638 N N . SER A 1 81 ? -6.228 5.618 16.508 1.00 88.38 81 SER A N 1
ATOM 639 C CA . SER A 1 81 ? -5.412 4.471 16.125 1.00 88.38 81 SER A CA 1
ATOM 640 C C . SER A 1 81 ? -5.126 4.439 14.619 1.00 88.38 81 SER A C 1
ATOM 642 O O . SER A 1 81 ? -5.950 4.911 13.828 1.00 88.38 81 SER A O 1
ATOM 644 N N . PRO A 1 82 ? -3.977 3.871 14.211 1.00 88.44 82 PRO A N 1
ATOM 645 C CA . PRO A 1 82 ? -3.722 3.574 12.810 1.00 88.44 82 PRO A CA 1
ATOM 646 C C . PRO A 1 82 ? -4.747 2.560 12.273 1.00 88.44 82 PRO A C 1
ATOM 648 O O . PRO A 1 82 ? -5.194 1.631 12.965 1.00 88.44 82 PRO A O 1
ATOM 651 N N . LEU A 1 83 ? -5.142 2.754 11.020 1.00 91.00 83 LEU A N 1
ATOM 652 C CA . LEU A 1 83 ? -5.975 1.832 10.262 1.00 91.00 83 LEU A CA 1
ATOM 653 C C . LEU A 1 83 ? -5.176 0.584 9.897 1.00 91.00 83 LEU A C 1
ATOM 655 O O . LEU A 1 83 ? -5.667 -0.520 10.131 1.00 91.00 83 LEU A O 1
ATOM 659 N N . PHE A 1 84 ? -3.951 0.766 9.406 1.00 93.50 84 PHE A N 1
ATOM 660 C CA . PHE A 1 84 ? -3.074 -0.318 8.979 1.00 93.50 84 PHE A CA 1
ATOM 661 C C . PHE A 1 84 ? -1.694 -0.153 9.605 1.00 93.50 84 PHE A C 1
ATOM 663 O O . PHE A 1 84 ? -1.170 0.946 9.770 1.00 93.50 84 PHE A O 1
ATOM 670 N N . THR A 1 85 ? -1.085 -1.266 9.980 1.00 93.50 85 THR A N 1
ATOM 671 C CA . THR A 1 85 ? 0.309 -1.272 10.407 1.00 93.50 85 THR A CA 1
ATOM 672 C C . THR A 1 85 ? 1.221 -1.179 9.189 1.00 93.50 85 THR A C 1
ATOM 674 O O . THR A 1 85 ? 0.896 -1.631 8.093 1.00 93.50 85 THR A O 1
ATOM 677 N N . GLU A 1 86 ? 2.422 -0.644 9.384 1.00 93.12 86 GLU A N 1
ATOM 678 C CA . GLU A 1 86 ? 3.432 -0.598 8.324 1.00 93.12 86 GLU A CA 1
ATOM 679 C C . GLU A 1 86 ? 3.737 -1.981 7.741 1.00 93.12 86 GLU A C 1
ATOM 681 O O . GLU A 1 86 ? 3.889 -2.121 6.531 1.00 93.12 86 GLU A O 1
ATOM 686 N N . LYS A 1 87 ? 3.750 -3.009 8.594 1.00 92.31 87 LYS A N 1
ATOM 687 C CA . LYS A 1 87 ? 3.937 -4.402 8.187 1.00 92.31 87 LYS A CA 1
ATOM 688 C C . LYS A 1 87 ? 2.832 -4.868 7.242 1.00 92.31 87 LYS A C 1
ATOM 690 O O . LYS A 1 87 ? 3.120 -5.473 6.216 1.00 92.31 87 LYS A O 1
ATOM 695 N N . GLU A 1 88 ? 1.576 -4.563 7.559 1.00 93.25 88 GLU A N 1
ATOM 696 C CA . GLU A 1 88 ? 0.440 -4.895 6.694 1.00 93.25 88 GLU A CA 1
ATOM 697 C C . GLU A 1 88 ? 0.538 -4.168 5.349 1.00 93.25 88 GLU A C 1
ATOM 699 O O . GLU A 1 88 ? 0.359 -4.802 4.312 1.00 93.25 88 GLU A O 1
ATOM 704 N N . LEU A 1 89 ? 0.890 -2.876 5.347 1.00 94.50 89 LEU A N 1
ATOM 705 C CA . LEU A 1 89 ? 1.093 -2.102 4.116 1.00 94.50 89 LEU A CA 1
ATOM 706 C C . LEU A 1 89 ? 2.234 -2.676 3.259 1.00 94.50 89 LEU A C 1
ATOM 708 O O . LEU A 1 89 ? 2.092 -2.800 2.044 1.00 94.50 89 LEU A O 1
ATOM 712 N N . GLN A 1 90 ? 3.344 -3.083 3.874 1.00 93.88 90 GLN A N 1
ATOM 713 C CA . GLN A 1 90 ? 4.434 -3.759 3.166 1.00 93.88 90 GLN A CA 1
ATOM 714 C C . GLN A 1 90 ? 3.946 -5.063 2.529 1.00 93.88 90 GLN A C 1
ATOM 716 O O . GLN A 1 90 ? 4.123 -5.257 1.328 1.00 93.88 90 GLN A O 1
ATOM 721 N N . VAL A 1 91 ? 3.255 -5.920 3.287 1.00 93.12 91 VAL A N 1
ATOM 722 C CA . VAL A 1 91 ? 2.716 -7.190 2.770 1.00 93.12 91 VAL A CA 1
ATOM 723 C C . VAL A 1 91 ? 1.734 -6.961 1.614 1.00 93.12 91 VAL A C 1
ATOM 725 O O . VAL A 1 91 ? 1.745 -7.726 0.647 1.00 93.12 91 VAL A O 1
ATOM 728 N N . MET A 1 92 ? 0.915 -5.904 1.664 1.00 94.00 92 MET A N 1
ATOM 729 C CA . MET A 1 92 ? 0.018 -5.537 0.557 1.00 94.00 92 MET A CA 1
ATOM 730 C C . MET A 1 92 ? 0.774 -5.246 -0.739 1.00 94.00 92 MET A C 1
ATOM 732 O O . MET A 1 92 ? 0.333 -5.669 -1.812 1.00 94.00 92 MET A O 1
ATOM 736 N N . ALA A 1 93 ? 1.890 -4.522 -0.637 1.00 93.81 93 ALA A N 1
ATOM 737 C CA . ALA A 1 93 ? 2.712 -4.148 -1.779 1.00 93.81 93 ALA A CA 1
ATOM 738 C C . ALA A 1 93 ? 3.498 -5.338 -2.332 1.00 93.81 93 ALA A C 1
ATOM 740 O O . ALA A 1 93 ? 3.398 -5.622 -3.521 1.00 93.81 93 ALA A O 1
ATOM 741 N N . ILE A 1 94 ? 4.176 -6.092 -1.462 1.00 92.38 94 ILE A N 1
ATOM 742 C CA . ILE A 1 94 ? 4.964 -7.276 -1.842 1.00 92.38 94 ILE A CA 1
ATOM 743 C C . ILE A 1 94 ? 4.082 -8.297 -2.573 1.00 92.38 94 ILE A C 1
ATOM 745 O O . ILE A 1 94 ? 4.443 -8.823 -3.623 1.00 92.38 94 ILE A O 1
ATOM 749 N N . ARG A 1 95 ? 2.885 -8.565 -2.035 1.00 91.25 95 ARG A N 1
ATOM 750 C CA . ARG A 1 95 ? 1.963 -9.577 -2.578 1.00 91.25 95 ARG A CA 1
ATOM 751 C C . ARG A 1 95 ? 0.987 -9.021 -3.614 1.00 91.25 95 ARG A C 1
ATOM 753 O O . ARG A 1 95 ? 0.092 -9.751 -4.049 1.00 91.25 95 ARG A O 1
ATOM 760 N N . TRP A 1 96 ? 1.107 -7.742 -3.974 1.00 92.19 96 TRP A N 1
ATOM 761 C CA . TRP A 1 96 ? 0.210 -7.035 -4.890 1.00 92.19 96 TRP A CA 1
ATOM 762 C C . TRP A 1 96 ? -1.274 -7.330 -4.639 1.00 92.19 96 TRP A C 1
ATOM 764 O O . TRP A 1 96 ? -2.005 -7.827 -5.508 1.00 92.19 96 TRP A O 1
ATOM 774 N N . THR A 1 97 ? -1.755 -7.037 -3.430 1.00 93.62 97 THR A N 1
ATOM 775 C CA . THR A 1 97 ? -3.145 -7.306 -3.031 1.00 93.62 97 THR A CA 1
ATOM 776 C C . THR A 1 97 ? -4.130 -6.300 -3.639 1.00 93.62 97 THR A C 1
ATOM 778 O O . THR A 1 97 ? -4.832 -5.598 -2.926 1.00 93.62 97 THR A O 1
ATOM 781 N N . THR A 1 98 ? -4.233 -6.236 -4.968 1.00 92.38 98 THR A N 1
ATOM 782 C CA . THR A 1 98 ? -5.006 -5.236 -5.746 1.00 92.38 98 THR A CA 1
ATOM 783 C C . THR A 1 98 ? -6.540 -5.350 -5.652 1.00 92.38 98 THR A C 1
ATOM 785 O O . THR A 1 98 ? -7.279 -4.630 -6.339 1.00 92.38 98 THR A O 1
ATOM 788 N N . SER A 1 99 ? -7.040 -6.229 -4.782 1.00 93.94 99 SER A N 1
ATOM 789 C CA . SER A 1 99 ? -8.465 -6.460 -4.523 1.00 93.94 99 SER A CA 1
ATOM 790 C C . SER A 1 99 ? -8.716 -6.636 -3.027 1.00 93.94 99 SER A C 1
ATOM 792 O O . SER A 1 99 ? -7.852 -7.148 -2.313 1.00 93.94 99 SER A O 1
ATOM 794 N N . LEU A 1 100 ? -9.920 -6.280 -2.571 1.00 94.12 100 LEU A N 1
ATOM 795 C CA . LEU A 1 100 ? -10.307 -6.395 -1.161 1.00 94.12 100 LEU A CA 1
ATOM 796 C C . LEU A 1 100 ? -10.185 -7.834 -0.645 1.00 94.12 100 LEU A C 1
ATOM 798 O O . LEU A 1 100 ? -9.635 -8.042 0.425 1.00 94.12 100 LEU A O 1
ATOM 802 N N . ASN A 1 101 ? -10.584 -8.828 -1.448 1.00 93.12 101 ASN A N 1
ATOM 803 C CA . ASN A 1 101 ? -10.470 -10.249 -1.094 1.00 93.12 101 ASN A CA 1
ATOM 804 C C . ASN A 1 101 ? -9.008 -10.712 -0.919 1.00 93.12 101 ASN A C 1
ATOM 806 O O . ASN A 1 101 ? -8.712 -11.611 -0.139 1.00 93.12 101 ASN A O 1
ATOM 810 N N . LYS A 1 102 ? -8.055 -10.124 -1.653 1.00 92.94 102 LYS A N 1
ATOM 811 C CA . LYS A 1 102 ? -6.628 -10.417 -1.433 1.00 92.94 102 LYS A CA 1
ATOM 812 C C . LYS A 1 102 ? -6.114 -9.718 -0.176 1.00 92.94 102 LYS A C 1
ATOM 814 O O . LYS A 1 102 ? -5.346 -10.311 0.572 1.00 92.94 102 LYS A O 1
ATOM 819 N N . MET A 1 103 ? -6.558 -8.486 0.055 1.00 92.75 103 MET A N 1
ATOM 820 C CA . MET A 1 103 ? -6.170 -7.677 1.209 1.00 92.75 103 MET A CA 1
ATOM 821 C C . MET A 1 103 ? -6.683 -8.289 2.522 1.00 92.75 103 MET A C 1
ATOM 823 O O . MET A 1 103 ? -5.939 -8.348 3.491 1.00 92.75 103 MET A O 1
ATOM 827 N N . SER A 1 104 ? -7.896 -8.849 2.537 1.00 92.69 104 SER A N 1
ATOM 828 C CA . SER A 1 104 ? -8.475 -9.546 3.695 1.00 92.69 104 SER A CA 1
ATOM 829 C C . SER A 1 104 ? -7.765 -10.844 4.084 1.00 92.69 104 SER A C 1
ATOM 831 O O . SER A 1 104 ? -7.962 -11.338 5.187 1.00 92.69 104 SER A O 1
ATOM 833 N N . LYS A 1 105 ? -6.957 -11.421 3.189 1.00 92.44 105 LYS A N 1
ATOM 834 C CA . LYS A 1 105 ? -6.185 -12.650 3.448 1.00 92.44 105 LYS A CA 1
ATOM 835 C C . LYS A 1 105 ? -4.833 -12.376 4.112 1.00 92.44 105 LYS A C 1
ATOM 837 O O . LYS A 1 105 ? -4.053 -13.309 4.304 1.00 92.44 105 LYS A O 1
ATOM 842 N N . ILE A 1 106 ? -4.517 -11.115 4.404 1.00 91.19 106 ILE A N 1
ATOM 843 C CA . ILE A 1 106 ? -3.277 -10.749 5.086 1.00 91.19 106 ILE A CA 1
ATOM 844 C C . ILE A 1 106 ? -3.383 -11.162 6.563 1.00 91.19 106 ILE A C 1
ATOM 846 O O . ILE A 1 106 ? -4.358 -10.804 7.222 1.00 91.19 106 ILE A O 1
ATOM 850 N N . PRO A 1 107 ? -2.406 -11.909 7.107 1.00 88.00 107 PRO A N 1
ATOM 851 C CA . PRO A 1 107 ? -2.425 -12.302 8.512 1.00 88.00 107 PRO A CA 1
ATOM 852 C C . PRO A 1 107 ? -2.453 -11.085 9.444 1.00 88.00 107 PRO A C 1
ATOM 854 O O . PRO A 1 107 ? -1.663 -10.160 9.274 1.00 88.00 107 PRO A O 1
ATOM 857 N N . GLY A 1 108 ? -3.341 -11.103 10.440 1.00 85.94 108 GLY A N 1
ATOM 858 C CA . GLY A 1 108 ? -3.454 -10.046 11.454 1.00 85.94 108 GLY A CA 1
ATOM 859 C C . GLY A 1 108 ? -4.294 -8.831 11.048 1.00 85.94 108 GLY A C 1
ATOM 860 O O . GLY A 1 108 ? -4.594 -8.004 11.909 1.00 85.94 108 GLY A O 1
ATOM 861 N N . ILE A 1 109 ? -4.736 -8.755 9.787 1.00 91.00 109 ILE A N 1
ATOM 862 C CA . ILE A 1 109 ? -5.503 -7.611 9.300 1.00 91.00 109 ILE A CA 1
ATOM 863 C C . ILE A 1 109 ? -6.940 -7.614 9.829 1.00 91.00 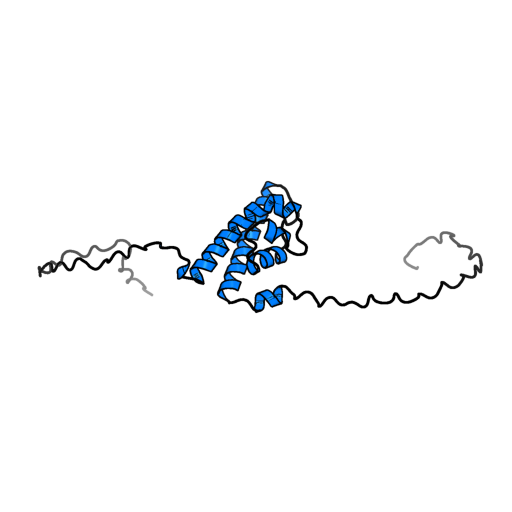109 ILE A C 1
ATOM 865 O O . ILE A 1 109 ? -7.610 -8.645 9.894 1.00 91.00 109 ILE A O 1
ATOM 869 N N . GLN A 1 110 ? -7.439 -6.429 10.173 1.00 92.25 110 GLN A N 1
ATOM 870 C CA . GLN A 1 110 ? -8.817 -6.247 10.624 1.00 92.25 110 GLN A CA 1
ATOM 871 C C . GLN A 1 110 ? -9.762 -6.112 9.426 1.00 92.25 110 GLN A C 1
ATOM 873 O O . GLN A 1 110 ? -9.666 -5.152 8.655 1.00 92.25 110 GLN A O 1
ATOM 878 N N . LEU A 1 111 ? -10.691 -7.060 9.282 1.00 93.12 111 LEU A N 1
ATOM 879 C CA . LEU A 1 111 ? -11.573 -7.167 8.115 1.00 93.12 111 LEU A CA 1
ATOM 880 C C . LEU A 1 111 ? -12.463 -5.930 7.929 1.00 93.12 111 LEU A C 1
ATOM 882 O O . LEU A 1 111 ? -12.596 -5.424 6.814 1.00 93.12 111 LEU A O 1
ATOM 886 N N . ASP A 1 112 ? -12.986 -5.386 9.027 1.00 92.00 112 ASP A N 1
ATOM 887 C CA . ASP A 1 112 ? -13.839 -4.194 9.014 1.00 92.00 112 ASP A CA 1
ATOM 888 C C . ASP A 1 112 ? -13.097 -2.979 8.452 1.00 92.00 112 ASP A C 1
ATOM 890 O O . ASP A 1 112 ? -13.618 -2.236 7.617 1.00 92.00 112 ASP A O 1
ATOM 894 N N . LYS A 1 113 ? -11.827 -2.812 8.838 1.00 91.62 113 LYS A N 1
ATOM 895 C CA . LYS A 1 113 ? -10.983 -1.725 8.332 1.00 91.62 113 LYS A CA 1
ATOM 896 C C . LYS A 1 113 ? -10.695 -1.890 6.844 1.00 91.62 113 LYS A C 1
ATOM 898 O O . LYS A 1 113 ? -10.701 -0.902 6.114 1.00 91.62 113 LYS A O 1
ATOM 903 N N . VAL A 1 114 ? -10.478 -3.122 6.379 1.00 93.38 114 VAL A N 1
ATOM 904 C CA . VAL A 1 114 ? -10.292 -3.421 4.950 1.00 93.38 114 VAL A CA 1
ATOM 905 C C . VAL A 1 114 ? -11.557 -3.093 4.163 1.00 93.38 114 VAL A C 1
ATOM 907 O O . VAL A 1 114 ? -11.470 -2.469 3.110 1.00 93.38 114 VAL A O 1
ATOM 910 N N . MET A 1 115 ? -12.733 -3.453 4.668 1.00 93.44 115 MET A N 1
ATOM 911 C CA . MET A 1 115 ? -13.991 -3.191 3.969 1.00 93.44 115 MET A CA 1
ATOM 912 C C . MET A 1 115 ? -14.302 -1.690 3.875 1.00 93.44 115 MET A C 1
ATOM 914 O O . MET A 1 115 ? -14.712 -1.214 2.818 1.00 93.44 115 MET A O 1
ATOM 918 N N . ILE A 1 116 ? -14.064 -0.936 4.953 1.00 93.19 116 ILE A N 1
ATOM 919 C CA . ILE A 1 116 ? -14.399 0.494 5.027 1.00 93.19 116 ILE A CA 1
ATOM 920 C C . ILE A 1 116 ? -13.322 1.368 4.364 1.00 93.19 116 ILE A C 1
ATOM 922 O O . ILE A 1 116 ? -13.645 2.310 3.641 1.00 93.19 116 ILE A O 1
ATOM 926 N N . HIS A 1 117 ? -12.041 1.082 4.611 1.00 92.81 117 HIS A N 1
ATOM 927 C CA . HIS A 1 117 ? -10.915 1.948 4.230 1.00 92.81 117 HIS A CA 1
ATOM 928 C C . HIS A 1 117 ? -9.999 1.343 3.163 1.00 92.81 117 HIS A C 1
ATOM 930 O O . HIS A 1 117 ? -9.199 2.058 2.555 1.00 92.81 117 HIS A O 1
ATOM 936 N N . GLY A 1 118 ? -10.130 0.046 2.882 1.00 92.06 118 GLY A N 1
ATOM 937 C CA . GLY A 1 118 ? -9.365 -0.629 1.838 1.00 92.06 118 GLY A CA 1
ATOM 938 C C . GLY A 1 118 ? -9.511 -0.008 0.449 1.00 92.06 118 GLY A C 1
ATOM 939 O O . GLY A 1 118 ? -8.489 0.104 -0.221 1.00 92.06 118 GLY A O 1
ATOM 940 N N . PRO A 1 119 ? -10.690 0.470 -0.007 1.00 94.56 119 PRO A N 1
ATOM 941 C CA . PRO A 1 119 ? -10.809 1.079 -1.335 1.00 94.56 119 PRO A CA 1
ATOM 942 C C . PRO A 1 119 ? -9.870 2.274 -1.568 1.00 94.56 119 PRO A C 1
ATOM 944 O O . PRO A 1 119 ? -9.338 2.429 -2.668 1.00 94.56 119 PRO A O 1
ATOM 947 N N . GLU A 1 120 ? -9.626 3.093 -0.541 1.00 92.62 120 GLU A N 1
ATOM 948 C CA . GLU A 1 120 ? -8.767 4.282 -0.640 1.00 92.62 120 GLU A CA 1
ATOM 949 C C . GLU A 1 120 ? -7.285 3.881 -0.742 1.00 92.62 120 GLU A C 1
ATOM 951 O O . GLU A 1 120 ? -6.577 4.364 -1.626 1.00 92.62 120 GLU A O 1
ATOM 956 N N . ILE A 1 121 ? -6.849 2.897 0.056 1.00 94.00 121 ILE A N 1
ATOM 957 C CA . ILE A 1 121 ? -5.489 2.330 -0.012 1.00 94.00 121 ILE A CA 1
ATOM 958 C C . ILE A 1 121 ? -5.264 1.547 -1.315 1.00 94.00 121 ILE A C 1
ATOM 960 O O . ILE A 1 121 ? -4.212 1.664 -1.947 1.00 94.00 121 ILE A O 1
ATOM 964 N N . LEU A 1 122 ? -6.265 0.790 -1.775 1.00 94.75 122 LEU A N 1
ATOM 965 C CA . LEU A 1 122 ? -6.209 0.043 -3.033 1.00 94.75 122 LEU A CA 1
ATOM 966 C C . LEU A 1 122 ? -6.031 0.959 -4.241 1.00 94.75 122 LEU A C 1
ATOM 968 O O . LEU A 1 122 ? -5.387 0.558 -5.211 1.00 94.75 122 LEU A O 1
ATOM 972 N N . ARG A 1 123 ? -6.576 2.181 -4.200 1.00 94.44 123 ARG A N 1
ATOM 973 C CA . ARG A 1 123 ? -6.382 3.161 -5.274 1.00 94.44 123 ARG A CA 1
ATOM 974 C C . ARG A 1 123 ? -4.904 3.510 -5.434 1.00 94.44 123 ARG A C 1
ATOM 976 O O . ARG A 1 123 ? -4.395 3.487 -6.553 1.00 94.44 123 ARG A O 1
ATOM 983 N N . THR A 1 124 ? -4.221 3.771 -4.322 1.00 94.38 124 THR A N 1
ATOM 984 C CA . THR A 1 124 ? -2.775 4.015 -4.308 1.00 94.38 124 THR A CA 1
ATOM 985 C C . THR A 1 124 ? -2.011 2.762 -4.732 1.00 94.38 124 THR A C 1
ATOM 987 O O . THR A 1 124 ? -1.173 2.834 -5.628 1.00 94.38 124 THR A O 1
ATOM 990 N N . LEU A 1 125 ? -2.362 1.587 -4.200 1.00 94.88 125 LEU A N 1
ATOM 991 C CA . LEU A 1 125 ? -1.681 0.331 -4.532 1.00 94.88 125 LEU A CA 1
ATOM 992 C C . LEU A 1 125 ? -1.753 -0.001 -6.029 1.00 94.88 125 LEU A C 1
ATOM 994 O O . LEU A 1 125 ? -0.762 -0.421 -6.621 1.00 94.88 125 LEU A O 1
ATOM 998 N N . ARG A 1 126 ? -2.910 0.216 -6.664 1.00 94.69 126 ARG A N 1
ATOM 999 C CA . ARG A 1 126 ? -3.092 -0.004 -8.107 1.00 94.69 126 ARG A CA 1
ATOM 1000 C C . ARG A 1 126 ? -2.209 0.909 -8.946 1.00 94.69 126 ARG A C 1
ATOM 1002 O O . ARG A 1 126 ? -1.660 0.443 -9.934 1.00 94.69 126 ARG A O 1
ATOM 1009 N N . ARG A 1 127 ? -2.039 2.174 -8.547 1.00 93.81 127 ARG A N 1
ATOM 1010 C CA . ARG A 1 127 ? -1.132 3.106 -9.232 1.00 93.81 127 ARG A CA 1
ATOM 1011 C C . ARG A 1 127 ? 0.311 2.596 -9.192 1.00 93.81 127 ARG A C 1
ATOM 1013 O O . ARG A 1 127 ? 0.948 2.523 -10.237 1.00 93.81 127 ARG A O 1
ATOM 1020 N N . TYR A 1 128 ? 0.788 2.195 -8.013 1.00 94.12 128 TYR A N 1
ATOM 1021 C CA . TYR A 1 128 ? 2.133 1.631 -7.853 1.00 94.12 128 TYR A CA 1
ATOM 1022 C C . TYR A 1 128 ? 2.308 0.318 -8.621 1.00 94.12 128 TYR A C 1
ATOM 1024 O O . TYR A 1 128 ? 3.346 0.109 -9.240 1.00 94.12 128 TYR A O 1
ATOM 1032 N N . TYR A 1 129 ? 1.284 -0.538 -8.647 1.00 92.56 129 TYR A N 1
ATOM 1033 C CA . TYR A 1 129 ? 1.315 -1.777 -9.420 1.00 92.56 129 TYR A CA 1
ATOM 1034 C C . TYR A 1 129 ? 1.379 -1.532 -10.934 1.00 92.56 129 TYR A C 1
ATOM 1036 O O . TYR A 1 129 ? 2.133 -2.207 -11.633 1.00 92.56 129 TYR A O 1
ATOM 1044 N N . SER A 1 130 ? 0.622 -0.558 -11.447 1.00 90.69 130 SER A N 1
ATOM 1045 C CA . SER A 1 130 ? 0.689 -0.170 -12.860 1.00 90.69 130 SER A CA 1
ATOM 1046 C C . SER A 1 130 ? 2.064 0.385 -13.228 1.00 90.69 130 SER A C 1
ATOM 1048 O O . SER A 1 130 ? 2.636 -0.066 -14.215 1.00 90.69 130 SER A O 1
ATOM 1050 N N . GLY A 1 131 ? 2.627 1.282 -12.410 1.00 89.00 131 GLY A N 1
ATOM 1051 C CA . GLY A 1 131 ? 3.977 1.815 -12.637 1.00 89.00 131 GLY A CA 1
ATOM 1052 C C . GLY A 1 131 ? 5.059 0.734 -12.558 1.00 89.00 131 GLY A C 1
ATOM 1053 O O . GLY A 1 131 ? 5.957 0.692 -13.390 1.00 89.00 131 GLY A O 1
ATOM 1054 N N . TYR A 1 132 ? 4.935 -0.207 -11.617 1.00 90.62 132 TYR A N 1
ATOM 1055 C CA . TYR A 1 132 ? 5.822 -1.371 -11.541 1.00 90.62 132 TYR A CA 1
ATOM 1056 C C . TYR A 1 132 ? 5.770 -2.217 -12.816 1.00 90.62 132 TYR A C 1
ATOM 1058 O O . TYR A 1 132 ? 6.815 -2.592 -13.342 1.00 90.62 132 TYR A O 1
ATOM 1066 N N . ARG A 1 133 ? 4.564 -2.505 -13.328 1.00 89.94 133 ARG A N 1
ATOM 1067 C CA . ARG A 1 133 ? 4.387 -3.260 -14.577 1.00 89.94 133 ARG A CA 1
ATOM 1068 C C . ARG A 1 133 ? 4.975 -2.533 -15.779 1.00 89.94 133 ARG A C 1
ATOM 1070 O O . ARG A 1 133 ? 5.561 -3.198 -16.616 1.00 89.94 133 ARG A O 1
ATOM 1077 N N . GLU A 1 134 ? 4.843 -1.213 -15.853 1.00 87.06 134 GLU A N 1
ATOM 1078 C CA . GLU A 1 134 ? 5.419 -0.420 -16.945 1.00 87.06 134 GLU A CA 1
ATOM 1079 C C . GLU A 1 134 ? 6.953 -0.483 -16.952 1.00 87.06 134 GLU A C 1
ATOM 1081 O O . GLU A 1 134 ? 7.556 -0.653 -18.008 1.00 87.06 134 GLU A O 1
ATOM 1086 N N . VAL A 1 135 ? 7.581 -0.404 -15.774 1.00 85.81 135 VAL A N 1
ATOM 1087 C CA . VAL A 1 135 ? 9.046 -0.455 -15.641 1.00 85.81 135 VAL A CA 1
ATOM 1088 C C . VAL A 1 135 ? 9.596 -1.871 -15.846 1.00 85.81 135 VAL A C 1
ATOM 1090 O O . VAL A 1 135 ? 10.667 -2.034 -16.423 1.00 85.81 135 VAL A O 1
ATOM 1093 N N . MET A 1 136 ? 8.887 -2.901 -15.373 1.00 84.38 136 MET A N 1
ATOM 1094 C CA . MET A 1 136 ? 9.356 -4.294 -15.432 1.00 84.38 136 MET A CA 1
ATOM 1095 C C . MET A 1 136 ? 8.989 -5.029 -16.718 1.00 84.38 136 MET A C 1
ATOM 1097 O O . MET A 1 136 ? 9.693 -5.958 -17.107 1.00 84.38 136 MET A O 1
ATOM 1101 N N . ASP A 1 137 ? 7.883 -4.655 -17.358 1.00 80.12 137 ASP A N 1
ATOM 1102 C CA . ASP A 1 137 ? 7.405 -5.270 -18.590 1.00 80.12 137 ASP A CA 1
ATOM 1103 C C . ASP A 1 137 ? 7.052 -4.183 -19.618 1.00 80.12 137 ASP A C 1
ATOM 1105 O O . ASP A 1 137 ? 5.889 -3.772 -19.730 1.00 80.12 137 ASP A O 1
ATOM 1109 N N . PRO A 1 138 ? 8.036 -3.726 -20.415 1.00 66.56 138 PRO A N 1
ATOM 1110 C CA . PRO A 1 138 ? 7.809 -2.702 -21.430 1.00 66.56 138 PRO A CA 1
ATOM 1111 C C . PRO A 1 138 ? 6.814 -3.146 -22.514 1.00 66.56 138 PRO A C 1
ATOM 1113 O O . PRO A 1 138 ? 6.271 -2.297 -23.216 1.00 66.56 138 PRO A O 1
ATOM 1116 N N . LYS A 1 139 ? 6.510 -4.450 -22.633 1.00 66.12 139 LYS A N 1
ATOM 1117 C CA . LYS A 1 139 ? 5.493 -4.969 -23.564 1.00 66.12 139 LYS A CA 1
ATOM 1118 C C . LYS A 1 139 ? 4.066 -4.840 -23.020 1.00 66.12 139 LYS A C 1
ATOM 1120 O O . LYS A 1 139 ? 3.115 -4.896 -23.794 1.00 66.12 139 LYS A O 1
ATOM 1125 N N . CYS A 1 140 ? 3.903 -4.657 -21.706 1.00 56.97 140 CYS A N 1
ATOM 1126 C CA . CYS A 1 140 ? 2.613 -4.403 -21.055 1.00 56.97 140 CYS A CA 1
ATOM 1127 C C . CYS A 1 140 ? 2.206 -2.924 -21.046 1.00 56.97 140 CYS A C 1
ATOM 1129 O O . CYS A 1 140 ? 1.072 -2.623 -20.658 1.00 56.97 140 CYS A O 1
ATOM 1131 N N . SER A 1 141 ? 3.098 -2.012 -21.448 1.00 56.00 141 SER A N 1
ATOM 1132 C CA . SER A 1 141 ? 2.747 -0.625 -21.752 1.00 56.00 141 SER A CA 1
ATOM 1133 C C . SER A 1 141 ? 1.919 -0.643 -23.031 1.00 56.00 141 SER A C 1
ATOM 1135 O O . SER A 1 141 ? 2.452 -0.617 -24.135 1.00 56.00 141 SER A O 1
ATOM 1137 N N . GLY A 1 142 ? 0.613 -0.870 -22.885 1.00 52.44 142 GLY A N 1
ATOM 1138 C CA . GLY A 1 142 ? -0.274 -1.092 -24.016 1.00 52.44 142 GLY A CA 1
ATOM 1139 C C . GLY A 1 142 ? -0.156 0.057 -24.996 1.00 52.44 142 GLY A C 1
ATOM 1140 O O . GLY A 1 142 ? -0.530 1.155 -24.620 1.00 52.44 142 GLY A O 1
ATOM 1141 N N . SER A 1 143 ? 0.389 -0.225 -26.185 1.00 52.22 143 SER A N 1
ATOM 1142 C CA . SER A 1 143 ? 0.252 0.515 -27.445 1.00 52.22 143 SER A CA 1
ATOM 1143 C C . SER A 1 143 ? -0.098 1.996 -27.293 1.00 52.22 143 SER A C 1
ATOM 1145 O O . SER A 1 143 ? -1.043 2.482 -27.905 1.00 52.22 143 SER A O 1
ATOM 1147 N N . ASN A 1 144 ? 0.634 2.728 -26.458 1.00 55.25 144 ASN A N 1
ATOM 1148 C CA . ASN A 1 144 ? 0.651 4.166 -26.580 1.00 55.25 144 ASN A CA 1
ATOM 1149 C C . ASN A 1 144 ? 1.700 4.358 -27.652 1.00 55.25 144 ASN A C 1
ATOM 1151 O O . ASN A 1 144 ? 2.894 4.330 -27.342 1.00 55.25 144 ASN A O 1
ATOM 1155 N N . ASP A 1 145 ? 1.238 4.426 -28.900 1.00 57.56 145 ASP A N 1
ATOM 1156 C CA . ASP A 1 145 ? 1.972 5.022 -30.003 1.00 57.56 145 ASP A CA 1
ATOM 1157 C C . ASP A 1 145 ? 2.430 6.388 -29.493 1.00 57.56 145 ASP A C 1
ATOM 1159 O O . ASP A 1 145 ? 1.713 7.385 -29.553 1.00 57.56 145 ASP A O 1
ATOM 1163 N N . ARG A 1 146 ? 3.598 6.418 -28.846 1.00 59.69 146 ARG A N 1
ATOM 1164 C CA . ARG A 1 146 ? 4.326 7.649 -28.612 1.00 59.69 146 ARG A CA 1
ATOM 1165 C C . ARG A 1 146 ? 4.684 8.060 -30.023 1.00 59.69 146 ARG A C 1
ATOM 1167 O O . ARG A 1 146 ? 5.618 7.501 -30.585 1.00 59.69 146 ARG A O 1
ATOM 1174 N N . GLU A 1 147 ? 3.854 8.904 -30.618 1.00 61.28 147 GLU A N 1
ATOM 1175 C CA . GLU A 1 147 ? 4.116 9.551 -31.890 1.00 61.28 147 GLU A CA 1
ATOM 1176 C C . GLU A 1 147 ? 5.492 10.204 -31.756 1.00 61.28 147 GLU A C 1
ATOM 1178 O O . GLU A 1 147 ? 5.666 11.209 -31.064 1.00 61.28 147 GLU A O 1
ATOM 1183 N N . ILE A 1 148 ? 6.512 9.529 -32.286 1.00 67.62 148 ILE A N 1
ATOM 1184 C CA . ILE A 1 148 ? 7.868 10.051 -32.322 1.00 67.62 148 ILE A CA 1
ATOM 1185 C C . ILE A 1 148 ? 7.802 11.158 -33.363 1.00 67.62 148 ILE A C 1
ATOM 1187 O O . ILE A 1 148 ? 7.864 10.898 -34.561 1.00 67.62 148 ILE A O 1
ATOM 1191 N N . VAL A 1 149 ? 7.591 12.384 -32.898 1.00 68.06 149 VAL A N 1
ATOM 1192 C CA . VAL A 1 149 ? 7.723 13.578 -33.724 1.00 68.06 149 VAL A CA 1
ATOM 1193 C C . VAL A 1 149 ? 9.191 13.705 -34.119 1.00 68.06 149 VAL A C 1
ATOM 1195 O O . VAL A 1 149 ? 10.047 14.028 -33.297 1.00 68.06 149 VAL A O 1
ATOM 1198 N N . ASP A 1 150 ? 9.484 13.379 -35.376 1.00 70.62 150 ASP A N 1
ATOM 1199 C CA . ASP A 1 150 ? 10.782 13.630 -35.987 1.00 70.62 150 ASP A CA 1
ATOM 1200 C C . ASP A 1 150 ? 10.969 15.144 -36.148 1.00 70.62 150 ASP A C 1
ATOM 1202 O O . ASP A 1 150 ? 10.393 15.771 -37.036 1.00 70.62 150 ASP A O 1
ATOM 1206 N N . LEU A 1 151 ? 11.756 15.741 -35.252 1.00 66.25 151 LEU A N 1
ATOM 1207 C CA . LEU A 1 151 ? 12.081 17.169 -35.276 1.00 66.25 151 LEU A CA 1
ATOM 1208 C C . LEU A 1 151 ? 13.134 17.524 -36.348 1.00 66.25 151 LEU A C 1
ATOM 1210 O O . LEU A 1 151 ? 13.552 18.678 -36.404 1.00 66.25 151 LEU A O 1
ATOM 1214 N N . LEU A 1 152 ? 13.579 16.565 -37.173 1.00 64.06 152 LEU A N 1
ATOM 1215 C CA . LEU A 1 152 ? 14.632 16.758 -38.182 1.00 64.06 152 LEU A CA 1
ATOM 1216 C C . LEU A 1 152 ? 14.136 16.759 -39.637 1.00 64.06 152 LEU A C 1
ATOM 1218 O O . LEU A 1 152 ? 14.926 17.034 -40.536 1.00 64.06 152 LEU A O 1
ATOM 1222 N N . SER A 1 153 ? 12.848 16.537 -39.909 1.00 59.91 153 SER A N 1
ATOM 1223 C CA . SER A 1 153 ? 12.322 16.592 -41.283 1.00 59.91 153 SER A CA 1
ATOM 1224 C C . SER A 1 153 ? 11.922 18.011 -41.711 1.00 59.91 153 SER A C 1
ATOM 1226 O O . SER A 1 153 ? 10.765 18.283 -42.017 1.00 59.91 153 SER A O 1
ATOM 1228 N N . SER A 1 154 ? 12.889 18.928 -41.742 1.00 58.94 154 SER A N 1
ATOM 1229 C CA . SER A 1 154 ? 12.887 20.066 -42.671 1.00 58.94 154 SER A CA 1
ATOM 1230 C C . SER A 1 154 ? 14.311 20.605 -42.793 1.00 58.94 154 SER A C 1
ATOM 1232 O O . SER A 1 154 ? 14.636 21.676 -42.286 1.00 58.94 154 SER A O 1
ATOM 1234 N N . ASP A 1 155 ? 15.156 19.834 -43.474 1.00 60.75 155 ASP A N 1
ATOM 1235 C CA . ASP A 1 155 ? 16.344 20.346 -44.153 1.00 60.75 155 ASP A CA 1
ATOM 1236 C C . ASP A 1 155 ? 15.875 21.331 -45.237 1.00 60.75 155 ASP A C 1
ATOM 1238 O O . ASP A 1 155 ? 15.568 20.961 -46.369 1.00 60.75 155 ASP A O 1
ATOM 1242 N N . ALA A 1 156 ? 15.678 22.584 -44.834 1.00 59.31 156 ALA A N 1
ATOM 1243 C CA . ALA A 1 156 ? 15.552 23.707 -45.742 1.00 59.31 156 ALA A CA 1
ATOM 1244 C C . ALA A 1 156 ? 16.896 24.433 -45.715 1.00 59.31 156 ALA A C 1
ATOM 1246 O O . ALA A 1 156 ? 17.144 25.277 -44.855 1.00 59.31 156 ALA A O 1
ATOM 1247 N N . GLU A 1 157 ? 17.763 24.050 -46.650 1.00 61.62 157 GLU A N 1
ATOM 1248 C CA . GLU A 1 157 ? 18.921 24.814 -47.101 1.00 61.62 157 GLU A CA 1
ATOM 1249 C C . GLU A 1 157 ? 18.443 26.224 -47.489 1.00 61.62 157 GLU A C 1
ATOM 1251 O O . GLU A 1 157 ? 17.965 26.455 -48.601 1.00 61.62 157 GLU A O 1
ATOM 1256 N N . MET A 1 158 ? 18.487 27.166 -46.543 1.00 56.09 158 MET A N 1
ATOM 1257 C CA . MET A 1 158 ? 18.341 28.584 -46.846 1.00 56.09 158 MET A CA 1
ATOM 1258 C C . MET A 1 158 ? 19.741 29.175 -46.937 1.00 56.09 158 MET A C 1
ATOM 1260 O O . MET A 1 158 ? 20.534 29.084 -46.001 1.00 56.09 158 MET A O 1
ATOM 1264 N N . GLY A 1 159 ? 20.033 29.663 -48.138 1.00 55.50 159 GLY A N 1
ATOM 1265 C CA . GLY A 1 159 ? 21.341 30.093 -48.584 1.00 55.50 159 GLY A CA 1
ATOM 1266 C C . GLY A 1 159 ? 21.936 31.227 -47.760 1.00 55.50 159 GLY A C 1
ATOM 1267 O O . GLY A 1 159 ? 21.235 32.058 -47.200 1.00 55.50 159 GLY A O 1
ATOM 1268 N N . GLU A 1 160 ? 23.263 31.210 -47.766 1.00 59.97 160 GLU A N 1
ATOM 1269 C CA . GLU A 1 160 ? 24.191 32.328 -47.622 1.00 59.97 160 GLU A CA 1
ATOM 1270 C C . GLU A 1 160 ? 23.565 33.725 -47.807 1.00 59.97 160 GLU A C 1
ATOM 1272 O O . GLU A 1 160 ? 23.355 34.178 -48.933 1.00 59.97 160 GLU A O 1
ATOM 1277 N N . ASP A 1 161 ? 23.380 34.455 -46.708 1.00 52.88 161 ASP A N 1
ATOM 1278 C CA . ASP A 1 161 ? 23.403 35.913 -46.715 1.00 52.88 161 ASP A CA 1
ATOM 1279 C C . ASP A 1 161 ? 24.118 36.511 -45.488 1.00 52.88 161 ASP A C 1
ATOM 1281 O O . ASP A 1 161 ? 23.812 36.275 -44.325 1.00 52.88 161 ASP A O 1
ATOM 1285 N N . ALA A 1 162 ? 25.181 37.236 -45.840 1.00 57.62 162 ALA A N 1
ATOM 1286 C CA . ALA A 1 162 ? 25.775 38.406 -45.208 1.00 57.62 162 ALA A CA 1
ATOM 1287 C C . ALA A 1 162 ? 25.519 38.661 -43.708 1.00 57.62 162 ALA A C 1
ATOM 1289 O O . ALA A 1 162 ? 24.450 39.067 -43.267 1.00 57.62 162 ALA A O 1
ATOM 1290 N N . TYR A 1 163 ? 26.622 38.575 -42.970 1.00 54.31 163 TYR A N 1
ATOM 1291 C CA . TYR A 1 163 ? 26.933 39.370 -41.785 1.00 54.31 163 TYR A CA 1
ATOM 1292 C C . TYR A 1 163 ? 26.374 40.804 -41.870 1.00 54.31 163 TYR A C 1
ATOM 1294 O O . TYR A 1 163 ? 26.832 41.599 -42.682 1.00 54.31 163 TYR A O 1
ATOM 1302 N N . GLU A 1 164 ? 25.466 41.150 -40.962 1.00 59.12 164 GLU A N 1
ATOM 1303 C CA . GLU A 1 164 ? 25.296 42.527 -40.501 1.00 59.12 164 GLU A CA 1
ATOM 1304 C C . GLU A 1 164 ? 25.489 42.525 -38.982 1.00 59.12 164 GLU A C 1
ATOM 1306 O O . GLU A 1 164 ? 24.737 41.925 -38.212 1.00 59.12 164 GLU A O 1
ATOM 1311 N N . GLU A 1 165 ? 26.607 43.122 -38.586 1.00 59.41 165 GLU A N 1
ATOM 1312 C CA . GLU A 1 165 ? 26.973 43.480 -37.226 1.00 59.41 165 GLU A CA 1
ATOM 1313 C C . GLU A 1 165 ? 26.112 44.682 -36.824 1.00 59.41 165 GLU A C 1
ATOM 1315 O O . GLU A 1 165 ? 26.388 45.796 -37.259 1.00 59.41 165 GLU A O 1
ATOM 1320 N N . GLU A 1 166 ? 25.071 44.486 -36.009 1.00 54.22 166 GLU A N 1
ATOM 1321 C CA . GLU A 1 166 ? 24.374 45.623 -35.400 1.00 54.22 166 GLU A CA 1
ATOM 1322 C C . GLU A 1 166 ? 23.962 45.369 -33.941 1.00 54.22 166 GLU A C 1
ATOM 1324 O O . GLU A 1 166 ? 23.136 44.520 -33.615 1.00 54.22 166 GLU A O 1
ATOM 1329 N N . ASP A 1 167 ? 24.625 46.171 -33.110 1.00 53.22 167 ASP A N 1
ATOM 1330 C CA . ASP A 1 167 ? 24.373 46.647 -31.753 1.00 53.22 167 ASP A CA 1
ATOM 1331 C C . ASP A 1 167 ? 24.258 45.659 -30.578 1.00 53.22 167 ASP A C 1
ATOM 1333 O O . ASP A 1 167 ? 23.255 44.997 -30.316 1.00 53.22 167 ASP A O 1
ATOM 1337 N N . GLY A 1 168 ? 25.330 45.648 -29.780 1.00 55.97 168 GLY A N 1
ATOM 1338 C CA . GLY A 1 168 ? 25.370 45.036 -28.463 1.00 55.97 168 GLY A CA 1
ATOM 1339 C C . GLY A 1 168 ? 24.528 45.831 -27.473 1.00 55.97 168 GLY A C 1
ATOM 1340 O O . GLY A 1 168 ? 24.952 46.864 -26.959 1.00 55.97 168 GLY A O 1
ATOM 1341 N N . GLU A 1 169 ? 23.352 45.306 -27.156 1.00 57.34 169 GLU A N 1
ATOM 1342 C CA . GLU A 1 169 ? 22.500 45.849 -26.105 1.00 57.34 169 GLU A CA 1
ATOM 1343 C C . GLU A 1 169 ? 23.110 45.540 -24.729 1.00 57.34 169 GLU A C 1
ATOM 1345 O O . GLU A 1 169 ? 23.041 44.418 -24.213 1.00 57.34 169 GLU A O 1
ATOM 1350 N N . ASP A 1 170 ? 23.746 46.552 -24.134 1.00 62.19 170 ASP A N 1
ATOM 1351 C CA . ASP A 1 170 ? 24.325 46.476 -22.795 1.00 62.19 170 ASP A CA 1
ATOM 1352 C C . ASP A 1 170 ? 23.211 46.222 -21.764 1.00 62.19 170 ASP A C 1
ATOM 1354 O O . ASP A 1 170 ? 22.344 47.059 -21.492 1.00 62.19 170 ASP A O 1
ATOM 1358 N N . SER A 1 171 ? 23.190 45.010 -21.213 1.00 58.72 171 SER A N 1
ATOM 1359 C CA . SER A 1 171 ? 22.171 44.581 -20.262 1.00 58.72 171 SER A CA 1
ATOM 1360 C C . SER A 1 171 ? 22.317 45.365 -18.948 1.00 58.72 171 SER A C 1
ATOM 1362 O O . SER A 1 171 ? 23.353 45.252 -18.288 1.00 58.72 171 SER A O 1
ATOM 1364 N N . PRO A 1 172 ? 21.271 46.049 -18.440 1.00 61.09 172 PRO A N 1
ATOM 1365 C CA . PRO A 1 172 ? 21.372 46.908 -17.251 1.00 61.09 172 PRO A CA 1
ATOM 1366 C C . PRO A 1 172 ? 21.669 46.145 -15.946 1.00 61.09 172 PRO A C 1
ATOM 1368 O O . PRO A 1 172 ? 21.899 46.751 -14.899 1.00 61.09 172 PRO A O 1
ATOM 1371 N N . TYR A 1 173 ? 21.665 44.812 -15.987 1.00 62.44 173 TYR A N 1
ATOM 1372 C CA . TYR A 1 173 ? 21.943 43.944 -14.844 1.00 62.44 173 TYR A CA 1
ATOM 1373 C C . TYR A 1 173 ? 23.411 43.507 -14.732 1.00 62.44 173 TYR A C 1
ATOM 1375 O O . TYR A 1 173 ? 23.822 43.084 -13.651 1.00 62.44 173 TYR A O 1
ATOM 1383 N N . PHE A 1 174 ? 24.214 43.653 -15.791 1.00 61.06 174 PHE A N 1
ATOM 1384 C CA . PHE A 1 174 ? 25.632 43.279 -15.804 1.00 61.06 174 PHE A CA 1
ATOM 1385 C C . PHE A 1 174 ? 26.516 44.495 -16.069 1.00 61.06 174 PHE A C 1
ATOM 1387 O O . PHE A 1 174 ? 27.342 44.505 -16.971 1.00 61.06 174 PHE A O 1
ATOM 1394 N N . ASN A 1 175 ? 26.377 45.527 -15.236 1.00 57.53 175 ASN A N 1
ATOM 1395 C CA . ASN A 1 175 ? 27.305 46.649 -15.263 1.00 57.53 175 ASN A CA 1
ATOM 1396 C C . ASN A 1 175 ? 28.685 46.171 -14.764 1.00 57.53 175 ASN A C 1
ATOM 1398 O O . ASN A 1 175 ? 28.929 46.071 -13.556 1.00 57.53 175 ASN A O 1
ATOM 1402 N N . THR A 1 176 ? 29.574 45.819 -15.695 1.00 62.84 176 THR A N 1
ATOM 1403 C CA . THR A 1 176 ? 30.935 45.335 -15.412 1.00 62.84 176 THR A CA 1
ATOM 1404 C C . THR A 1 176 ? 31.899 46.457 -15.030 1.00 62.84 176 THR A C 1
ATOM 1406 O O . THR A 1 176 ? 33.042 46.182 -14.673 1.00 62.84 176 THR A O 1
ATOM 1409 N N . ASN A 1 177 ? 31.447 47.714 -14.961 1.00 58.53 177 ASN A N 1
ATOM 1410 C CA . ASN A 1 177 ? 32.312 48.834 -14.597 1.00 58.53 177 ASN A CA 1
ATOM 1411 C C . ASN A 1 177 ? 32.546 49.007 -13.080 1.00 58.53 177 ASN A C 1
ATOM 1413 O O . ASN A 1 177 ? 32.791 50.110 -12.594 1.00 58.53 177 ASN A O 1
ATOM 1417 N N . ARG A 1 178 ? 32.509 47.924 -12.294 1.00 54.75 178 ARG A N 1
ATOM 1418 C CA . ARG A 1 178 ? 32.966 47.947 -10.891 1.00 54.75 178 ARG A CA 1
ATOM 1419 C C . ARG A 1 178 ? 34.452 47.617 -10.814 1.00 54.75 178 ARG A C 1
ATOM 1421 O O . ARG A 1 178 ? 34.838 46.632 -10.191 1.00 54.75 178 ARG A O 1
ATOM 1428 N N . HIS A 1 179 ? 35.282 48.429 -11.461 1.00 55.19 179 HIS A N 1
ATOM 1429 C CA . HIS A 1 179 ? 36.732 48.298 -11.339 1.00 55.19 179 HIS A CA 1
ATOM 1430 C C . HIS A 1 179 ? 37.464 49.646 -11.301 1.00 55.19 179 HIS A C 1
ATOM 1432 O O . HIS A 1 179 ? 38.379 49.892 -12.074 1.00 55.19 179 HIS A O 1
ATOM 1438 N N . ALA A 1 180 ? 37.057 50.509 -10.375 1.00 56.78 180 ALA A N 1
ATOM 1439 C CA . ALA A 1 180 ? 37.837 51.590 -9.760 1.00 56.78 180 ALA A CA 1
ATOM 1440 C C . ALA A 1 180 ? 36.892 52.175 -8.696 1.00 56.78 180 ALA A C 1
ATOM 1442 O O . ALA A 1 180 ? 35.815 52.636 -9.036 1.00 56.78 180 ALA A O 1
ATOM 1443 N N . ASP A 1 181 ? 37.066 51.983 -7.393 1.00 52.56 181 ASP A N 1
ATOM 1444 C CA . ASP A 1 181 ? 38.196 52.464 -6.617 1.00 52.56 181 ASP A CA 1
ATOM 1445 C C . ASP A 1 181 ? 38.403 51.585 -5.373 1.00 52.56 181 ASP A C 1
ATOM 1447 O O . ASP A 1 181 ? 37.612 51.610 -4.431 1.00 52.56 181 ASP A O 1
ATOM 1451 N N . ILE A 1 182 ? 39.505 50.838 -5.334 1.00 59.41 182 ILE A N 1
ATOM 1452 C CA . ILE A 1 182 ? 40.145 50.476 -4.065 1.00 59.41 182 ILE A CA 1
ATOM 1453 C C . ILE A 1 182 ? 41.388 51.354 -4.002 1.00 59.41 182 ILE A C 1
ATOM 1455 O O . ILE A 1 182 ? 42.436 51.003 -4.546 1.00 59.41 182 ILE A O 1
ATOM 1459 N N . ARG A 1 183 ? 41.250 52.538 -3.399 1.00 47.44 183 ARG A N 1
ATOM 1460 C CA . ARG A 1 183 ? 42.398 53.344 -2.989 1.00 47.44 183 ARG A CA 1
ATOM 1461 C C . ARG A 1 183 ? 42.582 53.201 -1.481 1.00 47.44 183 ARG A C 1
ATOM 1463 O O . ARG A 1 183 ? 41.612 53.263 -0.732 1.00 47.44 183 ARG A O 1
ATOM 1470 N N . ALA A 1 184 ? 43.842 52.936 -1.146 1.00 47.78 184 ALA A N 1
ATOM 1471 C CA . ALA A 1 184 ? 44.437 52.701 0.163 1.00 47.78 184 ALA A CA 1
ATOM 1472 C C . ALA A 1 184 ? 44.109 53.756 1.225 1.00 47.78 184 ALA A C 1
ATOM 1474 O O . ALA A 1 184 ? 43.914 54.934 0.845 1.00 47.78 184 ALA A O 1
#

Radius of gyration: 38.54 Å; chains: 1; bounding box: 59×84×121 Å

Organism: NCBI:txid451672

pLDDT: mean 74.68, std 17.2, range [40.72, 96.5]

Foldseek 3Di:
DPPDDDDPDPPDPPPDPDPPPDDDDPDDDPDDPPPDDPDDPDPVVVLLVPDDPVLNVLLVVLLVVLVVLQVVVCVVVVHDDGLDDSSLSSVCSSVVQLDLVSSVPRPPHDNVSSVPPVVSSSVSSVVSVVVVCCVVPVVVPPPPPPVPPPPPPPPDPDDDDDDDDDDDDDDPVCPVPPPDDPDD

Secondary structure (DSSP, 8-state):
--S-------------------PPPPP-------------PPPHHHHHHSS-HHHHHHHHHHHHHHHHHHHHHHHHHT--S-SS-HHHHHHHHHTT--SHHHHTTSTT--HHHHHHHHHHHHHHHHHHHHHHHHHH-TTSS---------TT-------------------TT-----------

Sequence (184 aa):
MTLNGYANDGFMVHDNEDEEAIEELPDHQPLKSPSRSPGLPIPISAELKDLNEIHRDIVNGFVREAKVAEEKIRKRKGLRSPLFTEKELQVMAIRWTTSLNKMSKIPGIQLDKVMIHGPEILRTLRRYYSGYREVMDPKCSGSNDREIVDLLSSDAEMGEDAYEEEDGEDSPYFNTNRHADIRA